Protein AF-A0A7V0YU39-F1 (afdb_monomer)

Mean predicted aligned error: 3.45 Å

Radius of gyration: 19.75 Å; Cα contacts (8 Å, |Δi|>4): 596; chains: 1; bounding box: 56×43×59 Å

Secondary structure (DSSP, 8-state):
-HHHHHHHHHHHHHTTT-HHHHHHHHHHHHHHHHHHHHH----SHHHHHHHHHHHHHHHHHH--HHHHHHHHHHHHHHHHHB--S-SSSS------BBS-SS--SBP--TTTTTHHHHHHHHHHHH-TT-TTHHHHHHHHHHHIIIIIIHHHTTSTT-PPPSEEESSS--SSS-EETTEEEESS--TTSSS----HHHHHHHHHHHHHHHHHHT-HHHHHHHHHHHHHHTT-STT----BTTSSS-PPPPP--TTT-SSPPPP-TT-BB---EE-TTS-EE--TT-HHHHSB-HHHHHHHHHHHHHHHTT-

Solvent-accessible surface area (backbone atoms only — not comparable to full-atom values): 15717 Å² total; per-residue (Å²): 81,66,66,28,25,53,24,23,47,48,15,61,75,26,44,86,85,36,50,72,58,12,52,52,27,38,50,51,18,53,53,50,47,58,50,52,70,74,65,72,77,74,60,34,48,43,54,34,15,36,45,30,42,20,25,51,35,44,22,76,73,64,73,43,63,70,29,52,55,48,31,55,56,38,52,56,52,48,58,70,27,37,37,83,59,52,68,31,94,94,39,74,43,24,24,51,43,24,35,27,89,93,42,79,40,49,54,72,50,64,73,58,29,35,34,38,57,37,27,53,42,54,47,41,74,72,43,72,85,46,93,56,44,67,59,51,50,50,54,45,43,29,29,46,52,36,29,43,51,56,50,9,72,76,48,97,58,32,44,57,53,58,41,55,34,70,88,59,85,74,52,32,90,38,71,57,75,85,30,29,39,32,57,32,46,48,66,85,46,100,72,55,43,18,42,36,19,36,36,16,25,40,17,40,24,24,39,47,44,14,65,78,69,69,34,67,67,36,39,55,40,18,49,25,25,52,39,35,45,52,18,57,46,100,77,47,30,6,37,32,37,90,46,77,47,65,59,63,44,66,32,69,52,79,85,84,39,86,76,50,74,73,92,52,79,66,40,18,19,23,18,58,21,22,41,70,65,51,40,88,38,78,46,67,42,29,61,41,20,24,22,73,39,68,47,23,33,53,25,42,54,48,27,52,53,59,53,61,74,75,104

pLDDT: mean 95.77, std 4.63, range [55.84, 98.81]

Nearest PDB structures (foldseek):
  1ia6-assembly1_A  TM=7.260E-01  e=4.572E-09  Ruminiclostridium cellulolyticum
  1ia7-assembly1_A  TM=6.805E-01  e=5.096E-09  Ruminiclostridium cellulolyticum
  5noa-assembly1_A  TM=6.207E-01  e=2.766E-06  Bacteroides thetaiotaomicron
  4q88-assembly2_B  TM=6.191E-01  e=3.831E-06  Phocaeicola vulgatus ATCC 8482
  6shm-assembly1_A  TM=5.255E-01  e=4.802E-04  Salegentibacter sp. Hel_I_6

Structure (mmCIF, N/CA/C/O backbone):
data_AF-A0A7V0YU39-F1
#
_entry.id   AF-A0A7V0YU39-F1
#
loop_
_atom_site.group_PDB
_atom_site.id
_atom_site.type_symbol
_atom_site.label_atom_id
_atom_site.label_alt_id
_atom_site.label_comp_id
_atom_site.label_asym_id
_atom_site.label_entity_id
_atom_site.label_seq_id
_atom_site.pdbx_PDB_ins_code
_atom_site.Cartn_x
_atom_site.Cartn_y
_atom_site.Cartn_z
_atom_site.occupancy
_atom_site.B_iso_or_equiv
_atom_site.auth_seq_id
_atom_site.auth_comp_id
_atom_site.auth_asym_id
_atom_site.auth_atom_id
_atom_site.pdbx_PDB_model_num
ATOM 1 N N . TYR A 1 1 ? 0.554 9.020 12.749 1.00 93.38 1 TYR A N 1
ATOM 2 C CA . TYR A 1 1 ? -0.498 8.139 13.295 1.00 93.38 1 TYR A CA 1
ATOM 3 C C . TYR A 1 1 ? -0.056 6.718 13.629 1.00 93.38 1 TYR A C 1
ATOM 5 O O . TYR A 1 1 ? -0.589 6.164 14.580 1.00 93.38 1 TYR A O 1
ATOM 13 N N . ASN A 1 2 ? 0.940 6.133 12.953 1.00 92.88 2 ASN A N 1
ATOM 14 C CA . ASN A 1 2 ? 1.358 4.740 13.207 1.00 92.88 2 ASN A CA 1
ATOM 15 C C . ASN A 1 2 ? 1.742 4.438 14.669 1.00 92.88 2 ASN A C 1
ATOM 17 O O . ASN A 1 2 ? 1.421 3.368 15.173 1.00 92.88 2 ASN A O 1
ATOM 21 N N . PHE A 1 3 ? 2.352 5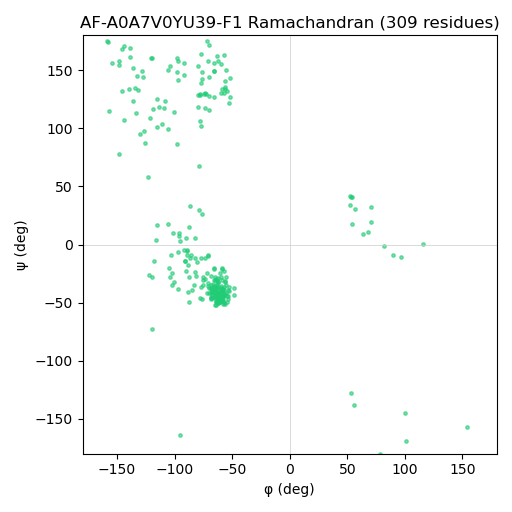.393 15.381 1.00 96.81 3 PHE A N 1
ATOM 22 C CA . PHE A 1 3 ? 2.619 5.261 16.820 1.00 96.81 3 PHE A CA 1
ATOM 23 C C . PHE A 1 3 ? 1.334 5.082 17.648 1.00 96.81 3 PHE A C 1
ATOM 25 O O . PHE A 1 3 ? 1.267 4.197 18.491 1.00 96.81 3 PHE A O 1
ATOM 32 N N . ILE A 1 4 ? 0.293 5.877 17.370 1.00 97.94 4 ILE A N 1
ATOM 33 C CA . ILE A 1 4 ? -1.009 5.790 18.053 1.00 97.94 4 ILE A CA 1
ATOM 34 C C . ILE A 1 4 ? -1.611 4.397 17.858 1.00 97.94 4 ILE A C 1
ATOM 36 O O . ILE A 1 4 ? -2.061 3.783 18.821 1.00 97.94 4 ILE A O 1
ATOM 40 N N . MET A 1 5 ? -1.573 3.891 16.622 1.00 96.81 5 MET A N 1
ATOM 41 C CA . MET A 1 5 ? -2.061 2.558 16.270 1.00 96.81 5 MET A CA 1
ATOM 42 C C . MET A 1 5 ? -1.308 1.461 17.034 1.00 96.81 5 MET A C 1
ATOM 44 O O . MET A 1 5 ? -1.932 0.625 17.682 1.00 96.81 5 MET A O 1
ATOM 48 N N . ALA A 1 6 ? 0.030 1.503 17.026 1.00 97.56 6 ALA A N 1
ATOM 49 C CA . ALA A 1 6 ? 0.864 0.528 17.726 1.00 97.56 6 ALA A CA 1
ATOM 50 C C . ALA A 1 6 ? 0.582 0.508 19.237 1.00 97.56 6 ALA A C 1
ATOM 52 O O . ALA A 1 6 ? 0.373 -0.558 19.816 1.00 97.56 6 ALA A O 1
ATOM 53 N N . GLU A 1 7 ? 0.508 1.678 19.874 1.00 98.62 7 GLU A N 1
ATOM 54 C CA . GLU A 1 7 ? 0.211 1.790 21.303 1.00 98.62 7 GLU A CA 1
ATOM 55 C C . GLU A 1 7 ? -1.222 1.337 21.639 1.00 98.62 7 GLU A C 1
ATOM 57 O O . GLU A 1 7 ? -1.430 0.646 22.637 1.00 98.62 7 GLU A O 1
ATOM 62 N N . ALA A 1 8 ? -2.216 1.642 20.798 1.00 98.50 8 ALA A N 1
ATOM 63 C CA . ALA A 1 8 ? -3.591 1.172 20.988 1.00 98.50 8 ALA A CA 1
ATOM 64 C C . ALA A 1 8 ? -3.703 -0.362 20.872 1.00 98.50 8 ALA A C 1
ATOM 66 O O . ALA A 1 8 ? -4.342 -1.006 21.713 1.00 98.50 8 ALA A O 1
ATOM 67 N N . ILE A 1 9 ? -3.014 -0.970 19.898 1.00 98.00 9 ILE A N 1
ATOM 68 C CA . ILE A 1 9 ? -2.919 -2.431 19.756 1.00 98.00 9 ILE A CA 1
ATOM 69 C C . ILE A 1 9 ? -2.231 -3.044 20.983 1.00 98.00 9 ILE A C 1
ATOM 71 O O . ILE A 1 9 ? -2.749 -3.995 21.577 1.00 98.00 9 ILE A O 1
ATOM 75 N N . MET A 1 10 ? -1.097 -2.485 21.417 1.00 98.31 10 MET A N 1
ATOM 76 C CA . MET A 1 10 ? -0.374 -2.967 22.599 1.00 98.31 10 MET A CA 1
ATOM 77 C C . MET A 1 10 ? -1.220 -2.870 23.864 1.00 98.31 10 MET A C 1
ATOM 79 O O . MET A 1 10 ? -1.229 -3.802 24.677 1.00 98.31 10 MET A O 1
ATOM 83 N N . ALA A 1 11 ? -1.989 -1.792 24.012 1.00 98.56 11 ALA A N 1
ATOM 84 C CA . ALA A 1 11 ? -2.926 -1.643 25.109 1.00 98.56 11 ALA A CA 1
ATOM 85 C C . ALA A 1 11 ? -3.973 -2.769 25.113 1.00 98.56 11 ALA A C 1
ATOM 87 O O . ALA A 1 11 ? -4.215 -3.364 26.166 1.00 98.56 11 ALA A O 1
ATOM 88 N N . ARG A 1 12 ? -4.537 -3.140 23.953 1.00 97.75 12 ARG A N 1
ATOM 89 C CA . ARG A 1 12 ? -5.487 -4.265 23.836 1.00 97.75 12 ARG A CA 1
ATOM 90 C C . ARG A 1 12 ? -4.846 -5.604 24.196 1.00 97.75 12 ARG A C 1
ATOM 92 O O . ARG A 1 12 ? -5.399 -6.340 25.013 1.00 97.75 12 ARG A O 1
ATOM 99 N N . LEU A 1 13 ? -3.678 -5.907 23.627 1.00 97.88 13 LEU A N 1
ATOM 100 C CA . LEU A 1 13 ? -2.977 -7.184 23.825 1.00 97.88 13 LEU A CA 1
ATOM 101 C C . LEU A 1 13 ? -2.547 -7.409 25.280 1.00 97.88 13 LEU A C 1
ATOM 103 O O . LEU A 1 13 ? -2.531 -8.541 25.767 1.00 97.88 13 LEU A O 1
ATOM 107 N N . THR A 1 14 ? -2.198 -6.337 25.990 1.00 97.94 14 THR A N 1
ATOM 108 C CA . THR A 1 14 ? -1.650 -6.420 27.351 1.00 97.94 14 THR A CA 1
ATOM 109 C C . THR A 1 14 ? -2.691 -6.206 28.448 1.00 97.94 14 THR A C 1
ATOM 111 O O . THR A 1 14 ? -2.384 -6.455 29.612 1.00 97.94 14 THR A O 1
ATOM 114 N N . LYS A 1 15 ? -3.936 -5.844 28.098 1.00 97.00 15 LYS A N 1
ATOM 115 C CA . LYS A 1 15 ? -5.016 -5.476 29.036 1.00 97.00 15 LYS A CA 1
ATOM 116 C C . LYS A 1 15 ? -5.210 -6.465 30.187 1.00 97.00 15 LYS A C 1
ATOM 118 O O . LYS A 1 15 ? -5.364 -6.048 31.328 1.00 97.00 15 LYS A O 1
ATOM 123 N N . GLN A 1 16 ? -5.181 -7.769 29.902 1.00 96.81 16 GLN A N 1
ATOM 124 C CA . GLN A 1 16 ? -5.387 -8.812 30.916 1.00 96.81 16 GLN A CA 1
ATOM 125 C C . GLN A 1 16 ? -4.104 -9.185 31.673 1.00 96.81 16 GLN A C 1
ATOM 127 O O . GLN A 1 16 ? -4.146 -9.430 32.874 1.00 96.81 16 GLN A O 1
ATOM 132 N N . LYS A 1 17 ? -2.962 -9.253 30.975 1.00 97.69 17 LYS A N 1
ATOM 133 C CA . LYS A 1 17 ? -1.701 -9.777 31.534 1.00 97.69 17 LYS A CA 1
ATOM 134 C C . LYS A 1 17 ? -0.862 -8.715 32.246 1.00 97.69 17 LYS A C 1
ATOM 136 O O . LYS A 1 17 ? -0.094 -9.050 33.139 1.00 97.69 17 LYS A O 1
ATOM 141 N N . ASN A 1 18 ? -0.975 -7.452 31.840 1.00 98.12 18 ASN A N 1
ATOM 142 C CA . ASN A 1 18 ? -0.256 -6.330 32.434 1.00 98.12 18 ASN A CA 1
ATOM 143 C C . ASN A 1 18 ? -1.094 -5.038 32.345 1.00 98.12 18 ASN A C 1
ATOM 145 O O . ASN A 1 18 ? -0.827 -4.186 31.492 1.00 98.12 18 ASN A O 1
ATOM 149 N N . PRO A 1 19 ? -2.100 -4.873 33.226 1.00 98.12 19 PRO A N 1
ATOM 150 C CA . PRO A 1 19 ? -3.017 -3.732 33.179 1.00 98.12 19 PRO A CA 1
ATOM 151 C C . PRO A 1 19 ? -2.314 -2.372 33.283 1.00 98.12 19 PRO A C 1
ATOM 153 O O . PRO A 1 19 ? -2.667 -1.441 32.570 1.00 98.12 19 PRO A O 1
ATOM 156 N N . SER A 1 20 ? -1.269 -2.268 34.112 1.00 98.50 20 SER A N 1
ATOM 157 C CA . SER A 1 20 ? -0.507 -1.021 34.265 1.00 98.50 20 SER A CA 1
ATOM 158 C C . SER A 1 20 ? 0.220 -0.621 32.979 1.00 98.50 20 SER A C 1
ATOM 160 O O . SER A 1 20 ? 0.280 0.559 32.641 1.00 98.50 20 SER A O 1
ATOM 162 N N . TYR A 1 21 ? 0.787 -1.584 32.247 1.00 98.44 21 TYR A N 1
ATOM 163 C CA . TYR A 1 21 ? 1.412 -1.287 30.960 1.00 98.44 21 TYR A CA 1
ATOM 164 C C . TYR A 1 21 ? 0.368 -0.957 29.890 1.00 98.44 21 TYR A C 1
ATOM 166 O O . TYR A 1 21 ? 0.544 0.021 29.171 1.00 98.44 21 TYR A O 1
ATOM 174 N N . SER A 1 22 ? -0.741 -1.701 29.861 1.00 98.62 22 SER A N 1
ATOM 175 C CA . SER A 1 22 ? -1.880 -1.435 28.976 1.00 98.62 22 SER A CA 1
ATOM 176 C C . SER A 1 22 ? -2.389 0.004 29.107 1.00 98.62 22 SER A C 1
ATOM 178 O O . SER A 1 22 ? -2.548 0.699 28.105 1.00 98.62 22 SER A O 1
ATOM 180 N N . GLU A 1 23 ? -2.559 0.485 30.340 1.00 98.62 23 GLU A N 1
ATOM 181 C CA . GLU A 1 23 ? -2.985 1.857 30.621 1.00 98.62 23 GLU A CA 1
ATOM 182 C C . GLU A 1 23 ? -1.959 2.897 30.145 1.00 98.62 23 GLU A C 1
ATOM 184 O O . GLU A 1 23 ? -2.334 3.907 29.550 1.00 98.62 23 GLU A O 1
ATOM 189 N N . ARG A 1 24 ? -0.654 2.647 30.340 1.00 98.69 24 ARG A N 1
ATOM 190 C CA . ARG A 1 24 ? 0.399 3.542 29.825 1.00 98.69 24 ARG A CA 1
ATOM 191 C C . ARG A 1 24 ? 0.367 3.641 28.303 1.00 98.69 24 ARG A C 1
ATOM 193 O O . ARG A 1 24 ? 0.454 4.750 27.785 1.00 98.69 24 ARG A O 1
ATOM 200 N N . CYS A 1 25 ? 0.223 2.515 27.608 1.00 98.75 25 CYS A N 1
ATOM 201 C CA . CYS A 1 25 ? 0.116 2.495 26.152 1.00 98.75 25 CYS A CA 1
ATOM 202 C C . CYS A 1 25 ? -1.115 3.274 25.675 1.00 98.75 25 CYS A C 1
ATOM 204 O O . CYS A 1 25 ? -1.003 4.163 24.832 1.00 98.75 25 CYS A O 1
ATOM 206 N N . LEU A 1 26 ? -2.282 3.031 26.282 1.00 98.75 26 LEU A N 1
ATOM 207 C CA . LEU A 1 26 ? -3.504 3.753 25.931 1.00 98.75 26 LEU A CA 1
ATOM 208 C C . LEU A 1 26 ? -3.358 5.268 26.143 1.00 98.75 26 LEU A C 1
ATOM 210 O O . LEU A 1 26 ? -3.714 6.050 25.263 1.00 98.75 26 LEU A O 1
ATOM 214 N N . ASN A 1 27 ? -2.784 5.692 27.271 1.00 98.75 27 ASN A N 1
ATOM 215 C CA . ASN A 1 27 ? -2.547 7.108 27.550 1.00 98.75 27 ASN A CA 1
ATOM 216 C C . ASN A 1 27 ? -1.579 7.740 26.537 1.00 98.75 27 ASN A C 1
ATOM 218 O O . ASN A 1 27 ? -1.833 8.846 26.060 1.00 98.75 27 ASN A O 1
ATOM 222 N N . SER A 1 28 ? -0.508 7.038 26.156 1.00 98.69 28 SER A N 1
ATOM 223 C CA . SER A 1 28 ? 0.415 7.486 25.104 1.00 98.69 28 SER A CA 1
ATOM 224 C C . SER A 1 28 ? -0.287 7.652 23.755 1.00 98.69 28 SER A C 1
ATOM 226 O O . SER A 1 28 ? -0.115 8.683 23.100 1.00 98.69 28 SER A O 1
ATOM 228 N N . ALA A 1 29 ? -1.123 6.683 23.367 1.00 98.62 29 ALA A N 1
ATOM 229 C CA . ALA A 1 29 ? -1.902 6.733 22.133 1.00 98.62 29 ALA A CA 1
ATOM 230 C C . ALA A 1 29 ? -2.854 7.941 22.116 1.00 98.62 29 ALA A C 1
ATOM 232 O O . ALA A 1 29 ? -2.865 8.713 21.158 1.00 98.62 29 ALA A O 1
ATOM 233 N N . ILE A 1 30 ? -3.606 8.155 23.201 1.00 98.56 30 ILE A N 1
ATOM 234 C CA . ILE A 1 30 ? -4.558 9.268 23.327 1.00 98.56 30 ILE A CA 1
ATOM 235 C C . ILE A 1 30 ? -3.840 10.623 23.309 1.00 98.56 30 ILE A C 1
ATOM 237 O O . ILE A 1 30 ? -4.281 11.542 22.618 1.00 98.56 30 ILE A O 1
ATOM 241 N N . ASN A 1 31 ? -2.727 10.757 24.033 1.00 98.19 31 ASN A N 1
ATOM 242 C CA . ASN A 1 31 ? -1.957 12.001 24.073 1.00 98.19 31 ASN A CA 1
ATOM 243 C C . ASN A 1 31 ? -1.379 12.350 22.699 1.00 98.19 31 ASN A C 1
ATOM 245 O O . ASN A 1 31 ? -1.472 13.498 22.264 1.00 98.19 31 ASN A O 1
ATOM 249 N N . CYS A 1 32 ? -0.827 11.358 21.996 1.00 97.56 32 CYS A N 1
ATOM 250 C CA . CYS A 1 32 ? -0.310 11.555 20.648 1.00 97.56 32 CYS A CA 1
ATOM 251 C C . CYS A 1 32 ? -1.436 11.896 19.659 1.00 97.56 32 CYS A C 1
ATOM 253 O O . CYS A 1 32 ? -1.274 12.824 18.871 1.00 97.56 32 CYS A O 1
ATOM 255 N N . PHE A 1 33 ? -2.601 11.242 19.752 1.00 97.06 33 PHE A N 1
ATOM 256 C CA . PHE A 1 33 ? -3.777 11.589 18.945 1.00 97.06 33 PHE A CA 1
ATOM 257 C C . PHE A 1 33 ? -4.189 13.052 19.141 1.00 97.06 33 PHE A C 1
ATOM 259 O O . PHE A 1 33 ? -4.297 13.792 18.166 1.00 97.06 33 PHE A O 1
ATOM 266 N N . ASN A 1 34 ? -4.337 13.499 20.391 1.00 96.12 34 ASN A N 1
ATOM 267 C CA . ASN A 1 34 ? -4.699 14.887 20.690 1.00 96.12 34 ASN A CA 1
ATOM 268 C C . ASN A 1 34 ? -3.668 15.886 20.133 1.00 96.12 34 ASN A C 1
ATOM 270 O O . ASN A 1 34 ? -4.036 16.968 19.679 1.00 96.12 34 ASN A O 1
ATOM 274 N N . TRP A 1 35 ? -2.380 15.537 20.149 1.00 95.12 35 TRP A N 1
ATOM 275 C CA . TRP A 1 35 ? -1.335 16.361 19.542 1.00 95.12 35 TRP A CA 1
ATOM 276 C C . TRP A 1 35 ? -1.440 16.405 18.010 1.00 95.12 35 TRP A C 1
ATOM 278 O O . TRP A 1 35 ? -1.371 17.492 17.433 1.00 95.12 35 TRP A O 1
ATOM 288 N N . CYS A 1 36 ? -1.656 15.262 17.349 1.00 93.69 36 CYS A N 1
ATOM 289 C CA . CYS A 1 36 ? -1.802 15.188 15.892 1.00 93.69 36 CYS A CA 1
ATOM 290 C C . CYS A 1 36 ? -2.984 16.028 15.392 1.00 93.69 36 CYS A C 1
ATOM 292 O O . CYS A 1 36 ? -2.800 16.849 14.495 1.00 93.69 36 CYS A O 1
ATOM 294 N N . VAL A 1 37 ? -4.156 15.906 16.030 1.00 91.25 37 VAL A N 1
ATOM 295 C CA . VAL A 1 37 ? -5.363 16.670 15.659 1.00 91.25 37 VAL A CA 1
ATOM 296 C C . VAL A 1 37 ? -5.131 18.181 15.734 1.00 91.25 37 VAL A C 1
ATOM 298 O O . VAL A 1 37 ? -5.599 18.921 14.873 1.00 91.25 37 VAL A O 1
ATOM 301 N N . ASN A 1 38 ? -4.358 18.646 16.717 1.00 89.06 38 ASN A N 1
ATOM 302 C CA . ASN A 1 38 ? -4.042 20.068 16.877 1.00 89.06 38 ASN A CA 1
ATOM 303 C C . ASN A 1 38 ? -2.917 20.565 15.952 1.00 89.06 38 ASN A C 1
ATOM 305 O O . ASN A 1 38 ? -2.745 21.773 15.807 1.00 89.06 38 ASN A O 1
ATOM 309 N N . SER A 1 39 ? -2.143 19.662 15.344 1.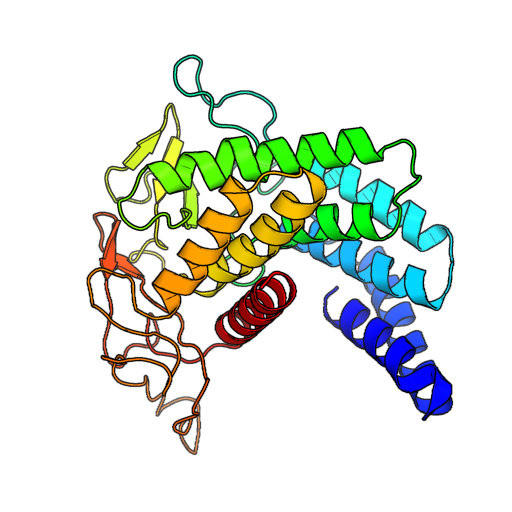00 86.38 39 SER A N 1
ATOM 310 C CA . SER A 1 39 ? -0.980 20.015 14.515 1.00 86.38 39 SER A CA 1
ATOM 311 C C . SER A 1 39 ? -1.316 20.192 13.025 1.00 86.38 39 SER A C 1
ATOM 313 O O . SER A 1 39 ? -0.512 20.769 12.301 1.00 86.38 39 SER A O 1
ATOM 315 N N . GLY A 1 40 ? -2.495 19.740 12.573 1.00 67.62 40 GLY A N 1
ATOM 316 C CA . GLY A 1 40 ? -3.135 20.192 11.326 1.00 67.62 40 GLY A CA 1
ATOM 317 C C . GLY A 1 40 ? -2.498 19.775 9.989 1.00 67.62 40 GLY A C 1
ATOM 318 O O . GLY A 1 40 ? -2.591 20.537 9.032 1.00 67.62 40 GLY A O 1
ATOM 319 N N . ASN A 1 41 ? -1.876 18.595 9.884 1.00 68.50 41 ASN A N 1
ATOM 320 C CA . ASN A 1 41 ? -1.009 18.251 8.739 1.00 68.50 41 ASN A CA 1
ATOM 321 C C . ASN A 1 41 ? -1.484 17.096 7.833 1.00 68.50 41 ASN A C 1
ATOM 323 O O . ASN A 1 41 ? -0.688 16.582 7.047 1.00 68.50 41 ASN A O 1
ATOM 327 N N . ASP A 1 42 ? -2.753 16.692 7.898 1.00 78.38 42 ASP A N 1
ATOM 328 C CA . ASP A 1 42 ? -3.214 15.460 7.238 1.00 78.38 42 ASP A CA 1
ATOM 329 C C . ASP A 1 42 ? -3.859 15.737 5.887 1.00 78.38 42 ASP A C 1
ATOM 331 O O . ASP A 1 42 ? -5.076 15.900 5.776 1.00 78.38 42 ASP A O 1
ATOM 335 N N . ASN A 1 43 ? -3.020 15.801 4.855 1.00 85.31 43 ASN A N 1
ATOM 336 C CA . ASN A 1 43 ? -3.425 16.368 3.568 1.00 85.31 43 ASN A CA 1
ATOM 337 C C . ASN A 1 43 ? -3.374 15.382 2.400 1.00 85.31 43 ASN A C 1
ATOM 339 O O . ASN A 1 43 ? -3.944 15.686 1.355 1.00 85.31 43 ASN A O 1
ATOM 343 N N . ASN A 1 44 ? -2.716 14.227 2.558 1.00 94.00 44 ASN A N 1
ATOM 344 C CA . ASN A 1 44 ? -2.577 13.233 1.492 1.00 94.00 44 ASN A CA 1
ATOM 345 C C . ASN A 1 44 ? -3.199 11.870 1.852 1.00 94.00 44 ASN A C 1
ATOM 347 O O . ASN A 1 44 ? -3.405 11.583 3.036 1.00 94.00 44 ASN A O 1
ATOM 351 N N . PRO A 1 45 ? -3.490 11.010 0.855 1.00 96.69 45 PRO A N 1
ATOM 352 C CA . PRO A 1 45 ? -4.182 9.744 1.079 1.00 96.69 45 PRO A CA 1
ATOM 353 C C . PRO A 1 45 ? -3.528 8.826 2.118 1.00 96.69 45 PRO A C 1
ATOM 355 O O . PRO A 1 45 ? -4.234 8.312 2.983 1.00 96.69 45 PRO A O 1
ATOM 358 N N . GLY A 1 46 ? -2.203 8.649 2.099 1.00 95.12 46 GLY A N 1
ATOM 359 C CA . GLY A 1 46 ? -1.518 7.775 3.059 1.00 95.12 46 GLY A CA 1
ATOM 360 C C . GLY A 1 46 ? -1.598 8.291 4.495 1.00 95.12 46 GLY A C 1
ATOM 361 O O . GLY A 1 46 ? -1.889 7.525 5.414 1.00 95.12 46 GLY A O 1
ATOM 362 N N . GLN A 1 47 ? -1.430 9.602 4.699 1.00 93.81 47 GLN A N 1
ATOM 363 C CA . GLN A 1 47 ? -1.603 10.225 6.016 1.00 93.81 47 GLN A CA 1
ATOM 364 C C . GLN A 1 47 ? -3.035 10.059 6.525 1.00 93.81 47 GLN A C 1
ATOM 366 O O . GLN A 1 47 ? -3.228 9.608 7.655 1.00 93.81 47 GLN A O 1
ATOM 371 N N . ILE A 1 48 ? -4.026 10.360 5.682 1.00 96.12 48 ILE A N 1
ATOM 372 C CA . ILE A 1 48 ? -5.445 10.234 6.025 1.00 96.12 48 ILE A CA 1
ATOM 373 C C . ILE A 1 48 ? -5.791 8.772 6.346 1.00 96.12 48 ILE A C 1
ATOM 375 O O . ILE A 1 48 ? -6.430 8.511 7.362 1.00 96.12 48 ILE A O 1
ATOM 379 N N . GLY A 1 49 ? -5.311 7.811 5.549 1.00 96.69 49 GLY A N 1
ATOM 380 C CA . GLY A 1 49 ? -5.475 6.380 5.816 1.00 96.69 49 GLY A CA 1
ATOM 381 C C . GLY A 1 49 ? -4.871 5.967 7.159 1.00 96.69 49 GLY A C 1
ATOM 382 O O . GLY A 1 49 ? -5.533 5.322 7.969 1.00 96.69 49 GLY A O 1
ATOM 383 N N . SER A 1 50 ? -3.642 6.402 7.452 1.00 95.31 50 SER A N 1
ATOM 384 C CA . SER A 1 50 ? -2.998 6.116 8.742 1.00 95.31 50 SER A CA 1
ATOM 385 C C . SER A 1 50 ? -3.754 6.727 9.932 1.00 95.31 50 SER A C 1
ATOM 387 O O . SER A 1 50 ? -3.776 6.144 11.019 1.00 95.31 50 SER A O 1
ATOM 389 N N . ALA A 1 51 ? -4.398 7.882 9.734 1.00 96.50 51 ALA A N 1
ATOM 390 C CA . ALA A 1 51 ? -5.225 8.534 10.740 1.00 96.50 51 ALA A CA 1
ATOM 391 C C . ALA A 1 51 ? -6.497 7.726 11.029 1.00 96.50 51 ALA A C 1
ATOM 393 O O . ALA A 1 51 ? -6.778 7.462 12.200 1.00 96.50 51 ALA A O 1
ATOM 394 N N . ILE A 1 52 ? -7.199 7.267 9.985 1.00 97.56 52 ILE A N 1
ATOM 395 C CA . ILE A 1 52 ? -8.380 6.392 10.092 1.00 97.56 52 ILE A CA 1
ATOM 396 C C . ILE A 1 52 ? -8.036 5.121 10.882 1.00 97.56 52 ILE A C 1
ATOM 398 O O . ILE A 1 52 ? -8.688 4.827 11.881 1.00 97.56 52 ILE A O 1
ATOM 402 N N . GLU A 1 53 ? -6.962 4.425 10.511 1.00 96.69 53 GLU A N 1
ATOM 403 C CA . GLU A 1 53 ? -6.500 3.214 11.210 1.00 96.69 53 GLU A CA 1
ATOM 404 C C . GLU A 1 53 ? -6.216 3.456 12.695 1.00 96.69 53 GLU A C 1
ATOM 406 O O . GLU A 1 53 ? -6.624 2.694 13.574 1.00 96.69 53 GLU A O 1
ATOM 411 N N . SER A 1 54 ? -5.556 4.571 13.014 1.00 97.25 54 SER A N 1
ATOM 412 C CA . SER A 1 54 ? -5.238 4.878 14.407 1.00 97.25 54 SER A CA 1
ATOM 413 C C . SER A 1 54 ? -6.479 5.080 15.278 1.00 97.25 54 SER A C 1
ATOM 415 O O . SER A 1 54 ? -6.486 4.664 16.439 1.00 97.25 54 SER A O 1
ATOM 417 N N . VAL A 1 55 ? -7.539 5.689 14.734 1.00 97.75 55 VAL A N 1
ATOM 418 C CA . VAL A 1 55 ? -8.783 5.899 15.481 1.00 97.75 55 VAL A CA 1
ATOM 419 C C . VAL A 1 55 ? -9.664 4.655 15.497 1.00 97.75 55 VAL A C 1
ATOM 421 O O . VAL A 1 55 ? -10.367 4.451 16.483 1.00 97.75 55 VAL A O 1
ATOM 424 N N . ILE A 1 56 ? -9.574 3.781 14.491 1.00 98.06 56 ILE A N 1
ATOM 425 C CA . ILE A 1 56 ? -10.168 2.438 14.533 1.00 98.06 56 ILE A CA 1
ATOM 426 C C . ILE A 1 56 ? -9.598 1.657 15.724 1.00 98.06 56 ILE A C 1
ATOM 428 O O . ILE A 1 56 ? -10.355 1.121 16.536 1.00 98.06 56 ILE A O 1
ATOM 432 N N . GLU A 1 57 ? -8.275 1.645 15.900 1.00 98.25 57 GLU A N 1
ATOM 433 C CA . GLU A 1 57 ? -7.650 0.937 17.022 1.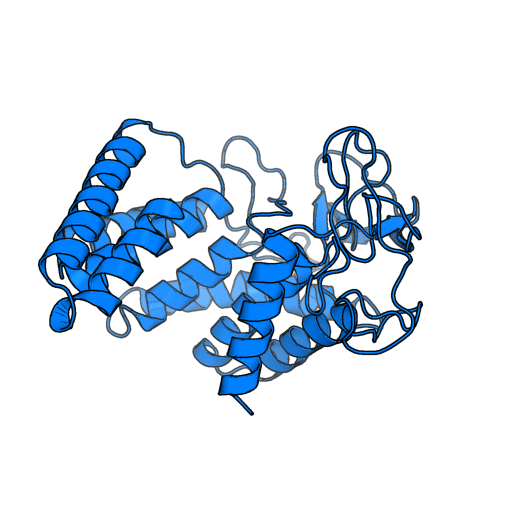00 98.25 57 GLU A CA 1
ATOM 434 C C . GLU A 1 57 ? -7.956 1.578 18.384 1.00 98.25 57 GLU A C 1
ATOM 436 O O . GLU A 1 57 ? -8.217 0.867 19.360 1.00 98.25 57 GLU A O 1
ATOM 441 N N . LEU A 1 58 ? -8.023 2.914 18.462 1.00 98.56 58 LEU A N 1
ATOM 442 C CA . LEU A 1 58 ? -8.498 3.606 19.667 1.00 98.56 58 LEU A CA 1
ATOM 443 C C . LEU A 1 58 ? -9.975 3.309 19.964 1.00 98.56 58 LEU A C 1
ATOM 445 O O . LEU A 1 58 ? -10.346 3.138 21.129 1.00 98.56 58 LEU A O 1
ATOM 449 N N . TYR A 1 59 ? -10.824 3.209 18.942 1.00 98.50 59 TYR A N 1
ATOM 450 C CA . TYR A 1 59 ? -12.222 2.825 19.102 1.00 98.50 59 TYR A CA 1
ATOM 451 C C . TYR A 1 59 ? -12.337 1.404 19.662 1.00 98.50 59 TYR A C 1
ATOM 453 O O . TYR A 1 59 ? -13.026 1.209 20.659 1.00 98.50 59 TYR A O 1
ATOM 461 N N . LYS A 1 60 ? -11.591 0.431 19.121 1.00 97.75 60 LYS A N 1
ATOM 462 C CA . LYS A 1 60 ? -11.621 -0.977 19.569 1.00 97.75 60 LYS A CA 1
ATOM 463 C C . LYS A 1 60 ? -11.288 -1.174 21.057 1.00 97.75 60 LYS A C 1
ATOM 465 O O . LYS A 1 60 ? -11.656 -2.200 21.623 1.00 97.75 60 LYS A O 1
ATOM 470 N N . ILE A 1 61 ? -10.575 -0.242 21.699 1.00 97.12 61 ILE A N 1
ATOM 471 C CA . ILE A 1 61 ? -10.254 -0.317 23.138 1.00 97.12 61 ILE A CA 1
ATOM 472 C C . ILE A 1 61 ? -11.089 0.612 24.024 1.00 97.12 61 ILE A C 1
ATOM 474 O O . ILE A 1 61 ? -11.283 0.300 25.201 1.00 97.12 61 ILE A O 1
ATOM 478 N N . THR A 1 62 ? -11.561 1.741 23.495 1.00 97.62 62 THR A N 1
ATOM 479 C CA . THR A 1 62 ? -12.291 2.753 24.280 1.00 97.62 62 THR A CA 1
ATOM 480 C C . THR A 1 62 ? -13.796 2.767 24.045 1.00 97.62 62 THR A C 1
ATOM 482 O O . THR A 1 62 ? -14.511 3.358 24.849 1.00 97.62 62 THR A O 1
ATOM 485 N N . GLU A 1 63 ? -14.261 2.209 22.924 1.00 96.69 63 GLU A N 1
ATOM 486 C CA . GLU A 1 63 ? -15.640 2.290 22.413 1.00 96.69 63 GLU A CA 1
ATOM 487 C C . GLU A 1 63 ? -16.158 3.738 22.270 1.00 96.69 63 GLU A C 1
ATOM 489 O O . GLU A 1 63 ? -17.358 4.004 22.173 1.00 96.69 63 GLU A O 1
ATOM 494 N N . SER A 1 64 ? -15.248 4.718 22.250 1.00 97.88 64 SER A N 1
ATOM 495 C CA . SER A 1 64 ? -15.606 6.132 22.248 1.00 97.88 64 SER A CA 1
ATOM 496 C C . SER A 1 64 ? -16.020 6.592 20.851 1.00 97.88 64 SER A C 1
ATOM 498 O O . SER A 1 64 ? -15.207 6.614 19.926 1.00 97.88 64 SER A O 1
ATOM 500 N N . LYS A 1 65 ? -17.275 7.041 20.713 1.00 96.81 65 LYS A N 1
ATOM 501 C CA . LYS A 1 65 ? -17.854 7.503 19.436 1.00 96.81 65 LYS A CA 1
ATOM 502 C C . LYS A 1 65 ? -17.059 8.611 18.744 1.00 96.81 65 LYS A C 1
ATOM 504 O O . LYS A 1 65 ? -17.044 8.641 17.522 1.00 96.81 65 LYS A O 1
ATOM 509 N N . LYS A 1 66 ? -16.323 9.441 19.492 1.00 97.62 66 LYS A N 1
ATOM 510 C CA . LYS A 1 66 ? -15.467 10.497 18.920 1.00 97.62 66 LYS A CA 1
ATOM 511 C C . LYS A 1 66 ? -14.441 9.958 17.912 1.00 97.62 66 LYS A C 1
ATOM 513 O O . LYS A 1 66 ? -14.069 10.655 16.978 1.00 97.62 66 LYS A O 1
ATOM 518 N N . TYR A 1 67 ? -13.967 8.724 18.108 1.00 98.00 67 TYR A N 1
ATOM 519 C CA . TYR A 1 67 ? -12.999 8.094 17.210 1.00 98.00 67 TYR A CA 1
ATOM 520 C C . TYR A 1 67 ? -13.658 7.596 15.923 1.00 98.00 67 TYR A C 1
ATOM 522 O O . TYR A 1 67 ? -13.080 7.748 14.851 1.00 98.00 67 TYR A O 1
ATOM 530 N N . LEU A 1 68 ? -14.890 7.087 16.016 1.00 97.06 68 LEU A N 1
ATOM 531 C CA . LEU A 1 68 ? -15.708 6.789 14.841 1.00 97.06 68 LEU A CA 1
ATOM 532 C C . LEU A 1 68 ? -16.028 8.077 14.068 1.00 97.06 68 LEU A C 1
ATOM 534 O O . LEU A 1 68 ? -15.779 8.140 12.874 1.00 97.06 68 LEU A O 1
ATOM 538 N N . GLU A 1 69 ? -16.505 9.126 14.739 1.00 97.62 69 GLU A N 1
ATOM 539 C CA . GLU A 1 69 ? -16.811 10.421 14.109 1.00 97.62 69 GLU A CA 1
ATOM 540 C C . GLU A 1 69 ? -15.597 10.995 13.361 1.00 97.62 69 GLU A C 1
ATOM 542 O O . GLU A 1 69 ? -15.723 11.452 12.225 1.00 97.62 69 GLU A O 1
ATOM 547 N N . PHE A 1 70 ? -14.403 10.886 13.951 1.00 97.31 70 PHE A N 1
ATOM 548 C CA . PHE A 1 70 ? -13.154 11.270 13.297 1.00 97.31 70 PHE A CA 1
ATOM 549 C C . PHE A 1 70 ? -12.847 10.411 12.060 1.00 97.31 70 PHE A C 1
ATOM 551 O O . PHE A 1 70 ? -12.505 10.952 11.008 1.00 97.31 70 PHE A O 1
ATOM 558 N N . ALA A 1 71 ? -12.993 9.083 12.147 1.00 97.56 71 ALA A N 1
ATOM 559 C CA . ALA A 1 71 ? -12.814 8.197 10.994 1.00 97.56 71 ALA A CA 1
ATOM 560 C C . ALA A 1 71 ? -13.773 8.551 9.848 1.00 97.56 71 ALA A C 1
ATOM 562 O O . ALA A 1 71 ? -13.349 8.608 8.694 1.00 97.56 71 ALA A O 1
ATOM 563 N N . LEU A 1 72 ? -15.038 8.850 10.161 1.00 97.81 72 LEU A N 1
ATOM 564 C CA . LEU A 1 72 ? -16.045 9.261 9.180 1.00 97.81 72 LEU A CA 1
ATOM 565 C C . LEU A 1 72 ? -15.695 10.603 8.520 1.00 97.81 72 LEU A C 1
ATOM 567 O O . LEU A 1 72 ? -15.877 10.779 7.314 1.00 97.81 72 LEU A O 1
ATOM 571 N N . GLU A 1 73 ? -15.153 11.563 9.268 1.00 96.81 73 GLU A N 1
ATOM 572 C CA . GLU A 1 73 ? -14.652 12.807 8.678 1.00 96.81 73 GLU A CA 1
ATOM 573 C C . GLU A 1 73 ? -13.489 12.530 7.708 1.00 96.81 73 GLU A C 1
ATOM 575 O O . GLU A 1 73 ? -13.447 13.068 6.598 1.00 96.81 73 GLU A O 1
ATOM 580 N N . TYR A 1 74 ? -12.552 11.668 8.102 1.00 97.12 74 TYR A N 1
ATOM 581 C CA . TYR A 1 74 ? -11.339 11.401 7.332 1.00 97.12 74 TYR A CA 1
ATOM 582 C C . TYR A 1 74 ? -11.592 10.526 6.102 1.00 97.12 74 TYR A C 1
ATOM 584 O O . TYR A 1 74 ? -11.012 10.789 5.047 1.00 97.12 74 TYR A O 1
ATOM 592 N N . VAL A 1 75 ? -12.514 9.562 6.160 1.00 97.62 75 VAL A N 1
ATOM 593 C CA . VAL A 1 75 ? -12.904 8.794 4.967 1.00 97.62 75 VAL A CA 1
ATOM 594 C C . VAL A 1 75 ? -13.561 9.706 3.922 1.00 97.62 75 VAL A C 1
ATOM 596 O O . VAL A 1 75 ? -13.258 9.620 2.733 1.00 97.62 75 VAL A O 1
ATOM 599 N N . ASN A 1 76 ? -14.346 10.695 4.363 1.00 96.94 76 ASN A N 1
ATOM 600 C CA . ASN A 1 76 ? -14.896 11.718 3.476 1.00 96.94 76 ASN A CA 1
ATOM 601 C C . ASN A 1 76 ? -13.811 12.611 2.850 1.00 96.94 76 ASN A C 1
ATOM 603 O O . ASN A 1 76 ? -13.978 13.071 1.718 1.00 96.94 76 ASN A O 1
ATOM 607 N N . LYS A 1 77 ? -12.686 12.850 3.540 1.00 96.44 77 LYS A N 1
ATOM 608 C CA . LYS A 1 77 ? -11.516 13.511 2.935 1.00 96.44 77 LYS A CA 1
ATOM 609 C C . LYS A 1 77 ? -10.900 12.637 1.841 1.00 96.44 77 LYS A C 1
ATOM 611 O O . LYS A 1 77 ? -10.672 13.154 0.752 1.00 96.44 77 LYS A O 1
ATOM 616 N N . LEU A 1 78 ? -10.723 11.329 2.067 1.00 96.75 78 LEU A N 1
ATOM 617 C CA . LEU A 1 78 ? -10.249 10.404 1.021 1.00 96.75 78 LEU A CA 1
ATOM 618 C C . LEU A 1 78 ? -11.150 10.428 -0.215 1.00 96.75 78 LEU A C 1
ATOM 620 O O . LEU A 1 78 ? -10.648 10.502 -1.333 1.00 96.75 78 LEU A O 1
ATOM 624 N N . PHE A 1 79 ? -12.473 10.431 -0.038 1.00 97.31 79 PHE A N 1
ATOM 625 C CA . PHE A 1 79 ? -13.414 10.446 -1.164 1.00 97.31 79 PHE A CA 1
ATOM 626 C C . PHE A 1 79 ? -13.314 11.696 -2.034 1.00 97.31 79 PHE A C 1
ATOM 628 O O . PHE A 1 79 ? -13.593 11.616 -3.229 1.00 97.31 79 PHE A O 1
ATOM 635 N N . LYS A 1 80 ? -12.902 12.835 -1.466 1.00 96.88 80 LYS A N 1
ATOM 636 C CA . LYS A 1 80 ? -12.637 14.063 -2.233 1.00 96.88 80 LYS A CA 1
ATOM 637 C C . LYS A 1 80 ? -11.362 13.971 -3.069 1.00 96.88 80 LYS A C 1
ATOM 639 O O . LYS A 1 80 ? -11.244 14.687 -4.056 1.00 96.88 80 LYS A O 1
ATOM 644 N N . LEU A 1 81 ? -10.421 13.116 -2.671 1.00 97.75 81 LEU A N 1
ATOM 645 C CA . LEU A 1 81 ? -9.160 12.892 -3.380 1.00 97.75 81 LEU A CA 1
ATOM 646 C C . LEU A 1 81 ? -9.255 11.762 -4.412 1.00 97.75 81 LEU A C 1
ATOM 648 O O . LEU A 1 81 ? -8.363 11.634 -5.247 1.00 97.75 81 LEU A O 1
ATOM 652 N N . GLN A 1 82 ? -10.302 10.936 -4.360 1.00 98.12 82 GLN A N 1
ATOM 653 C CA . GLN A 1 82 ? -10.478 9.811 -5.271 1.00 98.12 82 GLN A CA 1
ATOM 654 C C . GLN A 1 82 ? -11.018 10.266 -6.632 1.00 98.12 82 GLN A C 1
ATOM 656 O O . GLN A 1 82 ? -12.054 10.927 -6.723 1.00 98.12 82 GLN A O 1
ATOM 661 N N . VAL A 1 83 ? -10.355 9.856 -7.710 1.00 97.44 83 VAL A N 1
ATOM 662 C CA . VAL A 1 83 ? -10.795 10.134 -9.080 1.00 97.44 83 VAL A CA 1
ATOM 663 C C . VAL A 1 83 ? -11.936 9.186 -9.450 1.00 97.44 83 VAL A C 1
ATOM 665 O O . VAL A 1 83 ? -11.714 8.002 -9.669 1.00 97.44 83 VAL A O 1
ATOM 668 N N . LYS A 1 84 ? -13.172 9.689 -9.513 1.00 96.25 84 LYS A N 1
ATOM 669 C CA . LYS A 1 84 ? -14.373 8.864 -9.773 1.00 96.25 84 LYS A CA 1
ATOM 670 C C . LYS A 1 84 ? -14.728 8.723 -11.252 1.00 96.25 84 LYS A C 1
ATOM 672 O O . LYS A 1 84 ? -15.372 7.749 -11.637 1.00 96.25 84 LYS A O 1
ATOM 677 N N . GLU A 1 85 ? -14.275 9.665 -12.070 1.00 94.44 85 GLU A N 1
ATOM 678 C CA . GLU A 1 85 ? -14.503 9.651 -13.512 1.00 94.44 85 GLU A CA 1
ATOM 679 C C . GLU A 1 85 ? -13.359 8.943 -14.249 1.00 94.44 85 GLU A C 1
ATOM 681 O O . GLU A 1 85 ? -12.203 9.052 -13.827 1.00 94.44 85 GLU A O 1
ATOM 686 N N . PRO A 1 86 ? -13.647 8.236 -15.356 1.00 93.56 86 PRO A N 1
ATOM 687 C CA . PRO A 1 86 ? -12.620 7.715 -16.251 1.00 93.56 86 PRO A CA 1
ATOM 688 C C . PRO A 1 86 ? -11.624 8.787 -16.698 1.00 93.56 86 PRO A C 1
ATOM 690 O O . PRO A 1 86 ? -11.993 9.929 -16.977 1.00 93.56 86 PRO A O 1
ATOM 693 N N . ILE A 1 87 ? -10.351 8.408 -16.823 1.00 90.31 87 ILE A N 1
ATOM 694 C CA . ILE A 1 87 ? -9.309 9.311 -17.337 1.00 90.31 87 ILE A CA 1
ATOM 695 C C . ILE A 1 87 ? -9.529 9.711 -18.800 1.00 90.31 87 ILE A C 1
ATOM 697 O O . ILE A 1 87 ? -9.072 10.786 -19.198 1.00 90.31 87 ILE A O 1
ATOM 701 N N . ASP A 1 88 ? -10.194 8.847 -19.571 1.00 85.94 88 ASP A N 1
ATOM 702 C CA . ASP A 1 88 ? -10.599 9.045 -20.960 1.00 85.94 88 ASP A CA 1
ATOM 703 C C . ASP A 1 88 ? -11.828 8.167 -21.273 1.00 85.94 88 ASP A C 1
ATOM 705 O O . ASP A 1 88 ? -12.051 7.138 -20.637 1.00 85.94 88 ASP A O 1
ATOM 709 N N . SER A 1 89 ? -12.603 8.559 -22.280 1.00 81.06 89 SER A N 1
ATOM 710 C CA . SER A 1 89 ? -13.726 7.806 -22.844 1.00 81.06 89 SER A CA 1
ATOM 711 C C . SER A 1 89 ? -13.335 6.413 -23.352 1.00 81.06 89 SER A C 1
ATOM 713 O O . SER A 1 89 ? -14.066 5.453 -23.113 1.00 81.06 89 SER A O 1
ATOM 715 N N . ASP A 1 90 ? -12.159 6.285 -23.972 1.00 82.06 90 ASP A N 1
ATOM 716 C CA . ASP A 1 90 ? -11.657 5.014 -24.512 1.00 82.06 90 ASP A CA 1
ATOM 717 C C . ASP A 1 90 ? -10.892 4.179 -23.470 1.00 82.06 90 ASP A C 1
ATOM 719 O O . ASP A 1 90 ? -10.579 3.007 -23.699 1.00 82.06 90 ASP A O 1
ATOM 723 N N . VAL A 1 91 ? -10.563 4.770 -22.315 1.00 83.50 91 VAL A N 1
ATOM 724 C CA . VAL A 1 91 ? -9.757 4.129 -21.273 1.00 83.50 91 VAL A CA 1
ATOM 725 C C . VAL A 1 91 ? -10.446 4.266 -19.914 1.00 83.50 91 VAL A C 1
ATOM 727 O O . VAL A 1 91 ? -10.222 5.253 -19.209 1.00 83.50 91 VAL A O 1
ATOM 730 N N . PRO A 1 92 ? -11.230 3.255 -19.488 1.00 87.06 92 PRO A N 1
ATOM 731 C CA . PRO A 1 92 ? -12.100 3.341 -18.314 1.00 87.06 92 PRO A CA 1
ATOM 732 C C . PRO A 1 92 ? -11.352 3.232 -16.972 1.00 87.06 92 PRO A C 1
ATOM 734 O O . PRO A 1 92 ? -11.933 2.810 -15.974 1.00 87.06 92 PRO A O 1
ATOM 737 N N . ILE A 1 93 ? -10.068 3.598 -16.927 1.00 92.69 93 ILE A N 1
ATOM 738 C CA . ILE A 1 93 ? -9.295 3.610 -15.685 1.00 92.69 93 ILE A CA 1
ATOM 739 C C . ILE A 1 93 ? -9.738 4.790 -14.830 1.00 92.69 93 ILE A C 1
ATOM 741 O O . ILE A 1 93 ? -9.783 5.930 -15.295 1.00 92.69 93 ILE A O 1
ATOM 745 N N . LYS A 1 94 ? -10.030 4.501 -13.566 1.00 95.88 94 LYS A N 1
ATOM 746 C CA . LYS A 1 94 ? -10.450 5.455 -12.538 1.00 95.88 94 LYS A CA 1
ATOM 747 C C . LYS A 1 94 ? -10.163 4.878 -11.159 1.00 95.88 94 LYS A C 1
ATOM 749 O O . LYS A 1 94 ? -9.761 3.731 -11.037 1.00 95.88 94 LYS A O 1
ATOM 754 N N . GLY A 1 95 ? -10.386 5.673 -10.126 1.00 97.25 95 GLY A N 1
ATOM 755 C CA . GLY A 1 95 ? -10.376 5.240 -8.735 1.00 97.25 95 GLY A CA 1
ATOM 756 C C . GLY A 1 95 ? -9.067 5.462 -7.994 1.00 97.25 95 GLY A C 1
ATOM 757 O O . GLY A 1 95 ? -9.080 5.350 -6.772 1.00 97.25 95 GLY A O 1
ATOM 758 N N . PHE A 1 96 ? -7.977 5.820 -8.686 1.00 97.62 96 PHE A N 1
ATOM 759 C CA . PHE A 1 96 ? -6.734 6.286 -8.059 1.00 97.62 96 PHE A CA 1
ATOM 760 C C . PHE A 1 96 ? -6.951 7.602 -7.294 1.00 97.62 96 PHE A C 1
ATOM 762 O O . PHE A 1 96 ? -7.946 8.301 -7.495 1.00 97.62 96 PHE A O 1
ATOM 769 N N . TYR A 1 97 ? -6.018 7.932 -6.403 1.00 98.00 97 TYR A N 1
ATOM 770 C CA . TYR A 1 97 ? -6.110 9.113 -5.546 1.00 98.00 97 TYR A CA 1
ATOM 771 C C . TYR A 1 97 ? -5.162 10.212 -6.011 1.00 98.00 97 TYR A C 1
ATOM 773 O O . TYR A 1 97 ? -4.100 9.929 -6.560 1.00 98.00 97 TYR A O 1
ATOM 781 N N . LEU A 1 98 ? -5.547 11.459 -5.764 1.00 97.62 98 LEU A N 1
ATOM 782 C CA . LEU A 1 98 ? -4.718 12.646 -5.945 1.00 97.62 98 LEU A CA 1
ATOM 783 C C . LEU A 1 98 ? -3.980 12.988 -4.645 1.00 97.62 98 LEU A C 1
ATOM 785 O O . LEU A 1 98 ? -4.436 12.629 -3.559 1.00 97.62 98 LEU A O 1
ATOM 789 N N . ILE A 1 99 ? -2.858 13.705 -4.746 1.00 96.31 99 ILE A N 1
ATOM 790 C CA . ILE A 1 99 ? -2.080 14.153 -3.581 1.00 96.31 99 ILE A CA 1
ATOM 791 C C . ILE A 1 99 ? -2.931 15.046 -2.677 1.00 96.31 99 ILE A C 1
ATOM 793 O O . ILE A 1 99 ? -2.952 14.836 -1.468 1.00 96.31 99 ILE A O 1
ATOM 797 N N . SER A 1 100 ? -3.611 16.041 -3.250 1.00 94.81 100 SER A N 1
ATOM 798 C CA . SER A 1 100 ? -4.556 16.911 -2.546 1.00 94.81 100 SER A CA 1
ATOM 799 C C . SER A 1 100 ? -5.521 17.576 -3.537 1.00 94.81 100 SER A C 1
ATOM 801 O O . SER A 1 100 ? -5.368 17.447 -4.751 1.00 94.81 100 SER A O 1
ATOM 803 N N . THR A 1 101 ? -6.509 18.327 -3.043 1.00 90.81 101 THR A N 1
ATOM 804 C CA . THR A 1 101 ? -7.403 19.123 -3.905 1.00 90.81 101 THR A CA 1
ATOM 805 C C . THR A 1 101 ? -6.678 20.263 -4.623 1.00 90.81 101 THR A C 1
ATOM 807 O O . THR A 1 101 ? -7.050 20.611 -5.739 1.00 90.81 101 THR A O 1
ATOM 810 N N . ASP A 1 102 ? -5.629 20.814 -4.007 1.00 91.88 102 ASP A N 1
ATOM 811 C CA . ASP A 1 102 ? -4.847 21.931 -4.560 1.00 91.88 102 ASP A CA 1
ATOM 812 C C . ASP A 1 102 ? -3.693 21.448 -5.453 1.00 91.88 102 ASP A C 1
ATOM 814 O O . ASP A 1 102 ? -3.139 22.205 -6.250 1.00 91.88 102 ASP A O 1
ATOM 818 N N . ASN A 1 103 ? -3.326 20.171 -5.329 1.00 93.19 103 ASN A N 1
ATOM 819 C CA . ASN A 1 103 ? -2.309 19.514 -6.129 1.00 93.19 103 ASN A CA 1
ATOM 820 C C . ASN A 1 103 ? -2.891 18.240 -6.770 1.00 93.19 103 ASN A C 1
ATOM 822 O O . ASN A 1 103 ? -2.738 17.152 -6.207 1.00 93.19 103 ASN A O 1
ATOM 826 N N . PRO A 1 104 ? -3.514 18.350 -7.960 1.00 91.94 104 PRO A N 1
ATOM 827 C CA . PRO A 1 104 ? -4.206 17.242 -8.615 1.00 91.94 104 PRO A CA 1
ATOM 828 C C . PRO A 1 104 ? -3.256 16.258 -9.327 1.00 91.94 104 PRO A C 1
ATOM 830 O O . PRO A 1 104 ? -3.626 15.656 -10.332 1.00 91.94 104 PRO A O 1
ATOM 833 N N . GLU A 1 105 ? -2.027 16.097 -8.833 1.00 96.50 105 GLU A N 1
ATOM 834 C CA . GLU A 1 105 ? -1.128 15.020 -9.261 1.00 96.50 105 GLU A CA 1
ATOM 835 C C . GLU A 1 105 ? -1.576 13.697 -8.614 1.00 96.50 105 GLU A C 1
ATOM 837 O O . GLU A 1 105 ? -1.993 13.722 -7.450 1.00 96.50 105 GLU A O 1
ATOM 842 N N . PRO A 1 106 ? -1.496 12.545 -9.305 1.00 97.19 106 PRO A N 1
ATOM 843 C CA . PRO A 1 106 ? -1.731 11.248 -8.679 1.00 97.19 106 PRO A CA 1
ATOM 844 C C . PRO A 1 106 ? -0.809 11.010 -7.471 1.00 97.19 106 PRO A C 1
ATOM 846 O O . PRO A 1 106 ? 0.365 11.372 -7.476 1.00 97.19 106 PRO A O 1
ATOM 849 N N . TYR A 1 107 ? -1.351 10.406 -6.417 1.00 97.44 107 TYR A N 1
ATOM 850 C CA . TYR A 1 107 ? -0.628 10.121 -5.183 1.00 97.44 107 TYR A CA 1
ATOM 851 C C . TYR A 1 107 ? 0.284 8.900 -5.336 1.00 97.44 107 TYR A C 1
ATOM 853 O O . TYR A 1 107 ? -0.174 7.826 -5.731 1.00 97.44 107 TYR A O 1
ATOM 861 N N . LEU A 1 108 ? 1.554 9.077 -4.967 1.00 95.00 108 LEU A N 1
ATOM 862 C CA . LEU A 1 108 ? 2.605 8.062 -4.958 1.00 95.00 108 LEU A CA 1
ATOM 863 C C . LEU A 1 108 ? 3.327 8.121 -3.609 1.00 95.00 108 LEU A C 1
ATOM 865 O O . LEU A 1 108 ? 3.702 9.206 -3.163 1.00 95.00 108 LEU A O 1
ATOM 869 N N . ASP A 1 109 ? 3.541 6.974 -2.966 1.00 94.56 109 ASP A N 1
ATOM 870 C CA . ASP A 1 109 ? 4.288 6.901 -1.709 1.00 94.56 109 ASP A CA 1
ATOM 871 C C . ASP A 1 109 ? 4.856 5.497 -1.510 1.00 94.56 109 ASP A C 1
ATOM 873 O O . ASP A 1 109 ? 4.120 4.520 -1.377 1.00 94.56 109 ASP A O 1
ATOM 877 N N . ILE A 1 110 ? 6.183 5.387 -1.508 1.00 95.38 110 ILE A N 1
ATOM 878 C CA . ILE A 1 110 ? 6.850 4.088 -1.429 1.00 95.38 110 ILE A CA 1
ATOM 879 C C . ILE A 1 110 ? 6.800 3.479 -0.021 1.00 95.38 110 ILE A C 1
ATOM 881 O O . ILE A 1 110 ? 6.812 2.257 0.104 1.00 95.38 110 ILE A O 1
ATOM 885 N N . TRP A 1 111 ? 6.728 4.285 1.044 1.00 90.56 111 TRP A N 1
ATOM 886 C CA . TRP A 1 111 ? 6.803 3.775 2.420 1.00 90.56 111 TRP A CA 1
ATOM 887 C C . TRP A 1 111 ? 5.439 3.664 3.104 1.00 90.56 111 TRP A C 1
ATOM 889 O O . TRP A 1 111 ? 5.243 2.746 3.901 1.00 90.56 111 TRP A O 1
ATOM 899 N N . HIS A 1 112 ? 4.479 4.541 2.801 1.00 90.12 112 HIS A N 1
ATOM 900 C CA . HIS A 1 112 ? 3.089 4.341 3.229 1.00 90.12 112 HIS A CA 1
ATOM 901 C C . HIS A 1 112 ? 2.333 3.391 2.289 1.00 90.12 112 HIS A C 1
ATOM 903 O O . HIS A 1 112 ? 1.373 2.755 2.718 1.00 90.12 112 HIS A O 1
ATOM 909 N N . GLY A 1 113 ? 2.764 3.253 1.031 1.00 91.50 113 GLY A N 1
ATOM 910 C CA . GLY A 1 113 ? 2.164 2.316 0.087 1.00 91.50 113 GLY A CA 1
ATOM 911 C C . GLY A 1 113 ? 0.657 2.539 -0.093 1.00 91.50 113 GLY A C 1
ATOM 912 O O . GLY A 1 113 ? 0.175 3.671 -0.138 1.00 91.50 113 GLY A O 1
ATOM 913 N N . CYS A 1 114 ? -0.115 1.454 -0.155 1.00 95.94 114 CYS A N 1
ATOM 914 C CA . CYS A 1 114 ? -1.574 1.501 -0.314 1.00 95.94 114 CYS A CA 1
ATOM 915 C C . CYS A 1 114 ? -2.362 1.639 1.008 1.00 95.94 114 CYS A C 1
ATOM 917 O O . CYS A 1 114 ? -3.473 1.112 1.113 1.00 95.94 114 CYS A O 1
ATOM 919 N N . TRP A 1 115 ? -1.832 2.343 2.017 1.00 95.50 115 TRP A N 1
ATOM 920 C CA . TRP A 1 115 ? -2.467 2.441 3.344 1.00 95.50 115 TRP A CA 1
ATOM 921 C C . TRP A 1 115 ? -3.905 2.979 3.317 1.00 95.50 115 TRP A C 1
ATOM 923 O O . TRP A 1 115 ? -4.732 2.570 4.124 1.00 95.50 115 TRP A O 1
ATOM 933 N N . HIS A 1 116 ? -4.235 3.875 2.382 1.00 97.06 116 HIS A N 1
ATOM 934 C CA . HIS A 1 116 ? -5.595 4.403 2.211 1.00 97.06 116 HIS A CA 1
ATOM 935 C C . HIS A 1 116 ? -6.611 3.329 1.809 1.00 97.06 116 HIS A C 1
ATOM 937 O O . HIS A 1 116 ? -7.744 3.382 2.274 1.00 97.06 116 HIS A O 1
ATOM 943 N N . LEU A 1 117 ? -6.223 2.346 0.988 1.00 98.38 117 LEU A N 1
ATOM 944 C CA . LEU A 1 117 ? -7.094 1.218 0.643 1.00 98.38 117 LEU A CA 1
ATOM 945 C C . LEU A 1 117 ? -7.321 0.328 1.868 1.00 98.38 117 LEU A C 1
ATOM 947 O O . LEU A 1 117 ? -8.457 -0.045 2.155 1.00 98.38 117 LEU A O 1
ATOM 951 N N . ILE A 1 118 ?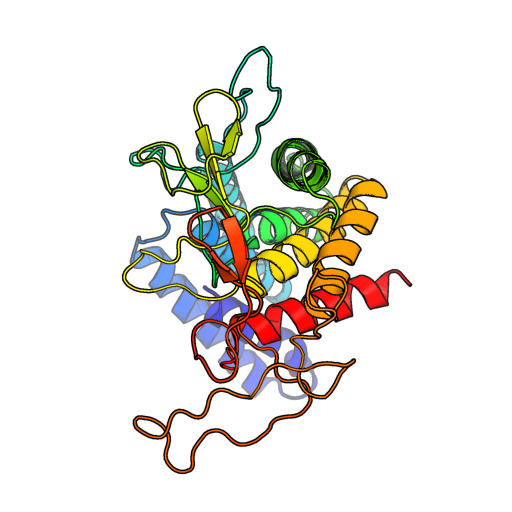 -6.237 0.011 2.580 1.00 98.56 118 ILE A N 1
ATOM 952 C CA . ILE A 1 118 ? -6.270 -0.837 3.776 1.00 98.56 118 ILE A CA 1
ATOM 953 C C . ILE A 1 118 ? -7.190 -0.213 4.832 1.00 98.56 118 ILE A C 1
ATOM 955 O O . ILE A 1 118 ? -8.123 -0.866 5.283 1.00 98.56 118 ILE A O 1
ATOM 959 N N . ALA A 1 119 ? -7.032 1.086 5.093 1.00 98.25 119 ALA A N 1
ATOM 960 C CA . ALA A 1 119 ? -7.825 1.812 6.078 1.00 98.25 119 ALA A CA 1
ATOM 961 C C . ALA A 1 119 ? -9.338 1.780 5.811 1.00 98.25 119 ALA A C 1
ATOM 963 O O . ALA A 1 119 ? -10.126 1.670 6.748 1.00 98.25 119 ALA A O 1
ATOM 964 N N . ILE A 1 120 ? -9.770 1.879 4.546 1.00 98.62 120 ILE A N 1
ATOM 965 C CA . ILE A 1 120 ? -11.201 1.793 4.202 1.00 98.62 120 ILE A CA 1
ATOM 966 C C . ILE A 1 120 ? -11.711 0.356 4.389 1.00 98.62 120 ILE A C 1
ATOM 968 O O . ILE A 1 120 ? -12.846 0.161 4.825 1.00 98.62 120 ILE A O 1
ATOM 972 N N . CYS A 1 121 ? -10.883 -0.651 4.099 1.00 98.62 121 CYS A N 1
ATOM 973 C CA . CYS A 1 121 ? -11.245 -2.045 4.349 1.00 98.62 121 CYS A CA 1
ATOM 974 C C . CYS A 1 121 ? -11.433 -2.309 5.850 1.00 98.62 121 CYS A C 1
ATOM 976 O O . CYS A 1 121 ? -12.474 -2.825 6.256 1.00 98.62 121 CYS A O 1
ATOM 978 N N . ASP A 1 122 ? -10.479 -1.886 6.677 1.00 98.19 122 ASP A N 1
ATOM 979 C CA . ASP A 1 122 ? -10.513 -2.094 8.128 1.00 98.19 122 ASP A CA 1
ATOM 980 C C . ASP A 1 122 ? -11.635 -1.274 8.790 1.00 98.19 122 ASP A C 1
ATOM 982 O O . ASP A 1 122 ? -12.199 -1.689 9.810 1.00 98.19 122 ASP A O 1
ATOM 986 N N . LEU A 1 123 ? -12.030 -0.147 8.180 1.00 98.19 123 LEU A N 1
ATOM 987 C CA . LEU A 1 123 ? -13.217 0.618 8.565 1.00 98.19 123 LEU A CA 1
ATOM 988 C C . LEU A 1 123 ? -14.502 -0.205 8.383 1.00 98.19 123 LEU A C 1
ATOM 990 O O . LEU A 1 123 ? -15.301 -0.281 9.316 1.00 98.19 123 LEU A O 1
ATOM 99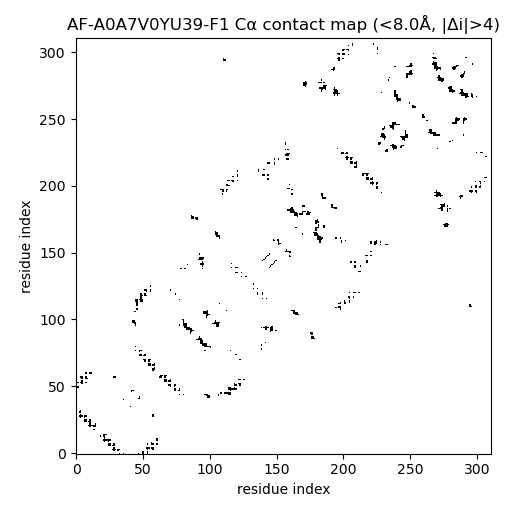4 N N . ILE A 1 124 ? -14.687 -0.853 7.225 1.00 98.31 124 ILE A N 1
ATOM 995 C CA . ILE A 1 124 ? -15.837 -1.742 6.971 1.00 98.31 124 ILE A CA 1
ATOM 996 C C . ILE A 1 124 ? -15.834 -2.919 7.948 1.00 98.31 124 ILE A C 1
ATOM 998 O O . ILE A 1 124 ? -16.872 -3.229 8.528 1.00 98.31 124 ILE A O 1
ATOM 1002 N N . GLU A 1 125 ? -14.681 -3.563 8.149 1.00 96.69 125 GLU A N 1
ATOM 1003 C CA . GLU A 1 125 ? -14.557 -4.713 9.056 1.00 96.69 125 GLU A CA 1
ATOM 1004 C C . GLU A 1 125 ? -14.857 -4.338 10.517 1.00 96.69 125 GLU A C 1
ATOM 1006 O O . GLU A 1 125 ? -15.358 -5.164 11.280 1.00 96.69 125 GLU A O 1
ATOM 1011 N N . THR A 1 126 ? -14.583 -3.092 10.915 1.00 97.44 126 THR A N 1
ATOM 1012 C CA . THR A 1 126 ? -14.858 -2.596 12.272 1.00 97.44 126 THR A CA 1
ATOM 1013 C C . THR A 1 126 ? -16.306 -2.130 12.445 1.00 97.44 126 THR A C 1
ATOM 1015 O O . THR A 1 126 ? -16.878 -2.304 13.522 1.00 97.44 126 THR A O 1
ATOM 1018 N N . PHE A 1 127 ? -16.912 -1.545 11.409 1.00 96.56 127 PHE A N 1
ATOM 1019 C CA . PHE A 1 127 ? -18.243 -0.931 11.464 1.00 96.56 127 PHE A CA 1
ATOM 1020 C C . PHE A 1 127 ? -19.194 -1.550 10.428 1.00 96.56 127 PHE A C 1
ATOM 1022 O O . PHE A 1 127 ? -19.756 -0.851 9.585 1.00 96.56 127 PHE A O 1
ATOM 1029 N N . THR A 1 128 ? -19.390 -2.869 10.509 1.00 95.06 128 THR A N 1
ATOM 1030 C CA . THR A 1 128 ? -20.119 -3.670 9.504 1.00 95.06 128 THR A CA 1
ATOM 1031 C C . THR A 1 128 ? -21.573 -3.257 9.278 1.00 95.06 128 THR A C 1
ATOM 1033 O O . THR A 1 128 ? -22.089 -3.454 8.182 1.00 95.06 128 THR A O 1
ATOM 1036 N N . ASP A 1 129 ? -22.221 -2.677 10.290 1.00 94.56 129 ASP A N 1
ATOM 1037 C CA . ASP A 1 129 ? -23.640 -2.294 10.256 1.00 94.56 129 ASP A CA 1
ATOM 1038 C C . ASP A 1 129 ? -23.848 -0.786 10.010 1.00 94.56 129 ASP A C 1
ATOM 1040 O O . ASP A 1 129 ? -24.956 -0.268 10.169 1.00 94.56 129 ASP A O 1
ATOM 1044 N N . HIS A 1 130 ? -22.787 -0.046 9.668 1.00 97.19 130 HIS A N 1
ATOM 1045 C CA . HIS A 1 130 ? -22.895 1.385 9.390 1.00 97.19 130 HIS A CA 1
ATOM 1046 C C . HIS A 1 130 ? -23.643 1.639 8.071 1.00 97.19 130 HIS A C 1
ATOM 1048 O O . HIS A 1 130 ? -23.459 0.921 7.090 1.00 97.19 130 HIS A O 1
ATOM 1054 N N . SER A 1 131 ? -24.448 2.707 8.012 1.00 97.44 131 SER A N 1
ATOM 1055 C CA . SER A 1 131 ? -25.258 3.045 6.826 1.00 97.44 131 SER A CA 1
ATOM 1056 C C . SER A 1 131 ? -24.435 3.296 5.562 1.00 97.44 131 SER A C 1
ATOM 1058 O O . SER A 1 131 ? -24.942 3.148 4.455 1.00 97.44 131 SER A O 1
ATOM 1060 N N . ASP A 1 132 ? -23.170 3.674 5.733 1.00 97.75 132 ASP A N 1
ATOM 1061 C CA . ASP A 1 132 ? -22.293 4.111 4.644 1.00 97.75 132 ASP A CA 1
ATOM 1062 C C . ASP A 1 132 ? -21.408 2.979 4.094 1.00 97.75 132 ASP A C 1
ATOM 1064 O O . ASP A 1 132 ? -20.602 3.214 3.194 1.00 97.75 132 ASP A O 1
ATOM 1068 N N . VAL A 1 133 ? -21.555 1.742 4.591 1.00 98.06 133 VAL A N 1
ATOM 1069 C CA . VAL A 1 133 ? -20.742 0.589 4.157 1.00 98.06 133 VAL A CA 1
ATOM 1070 C C . VAL A 1 133 ? -20.776 0.397 2.640 1.00 98.06 133 VAL A C 1
ATOM 1072 O O . VAL A 1 133 ? -19.739 0.114 2.041 1.00 98.06 133 VAL A O 1
ATOM 1075 N N . ASP A 1 134 ? -21.925 0.593 1.992 1.00 98.12 134 ASP A N 1
ATOM 1076 C CA . ASP A 1 134 ? -22.031 0.453 0.535 1.00 98.12 134 ASP A CA 1
ATOM 1077 C C . ASP A 1 134 ? -21.229 1.527 -0.215 1.00 98.12 134 ASP A C 1
ATOM 1079 O O . ASP A 1 134 ? -20.567 1.226 -1.208 1.00 98.12 134 ASP A O 1
ATOM 1083 N N . GLN A 1 135 ? -21.192 2.760 0.300 1.00 98.19 135 GLN A N 1
ATOM 1084 C CA . GLN A 1 135 ? -20.346 3.821 -0.251 1.00 98.19 135 GLN A CA 1
ATOM 1085 C C . GLN A 1 135 ? -18.855 3.493 -0.073 1.00 98.19 135 GLN A C 1
ATOM 1087 O O . GLN A 1 135 ? -18.037 3.761 -0.955 1.00 98.19 135 GLN A O 1
ATOM 1092 N N . TRP A 1 136 ? -18.483 2.894 1.060 1.00 98.56 136 TRP A N 1
ATOM 1093 C CA . TRP A 1 136 ? -17.103 2.479 1.317 1.00 98.56 136 TRP A CA 1
ATOM 1094 C C . TRP A 1 136 ? -16.690 1.339 0.377 1.00 98.56 136 TRP A C 1
ATOM 1096 O O . TRP A 1 136 ? -15.602 1.386 -0.199 1.00 98.56 136 TRP A O 1
ATOM 1106 N N . LYS A 1 137 ? -17.582 0.368 0.134 1.00 98.69 137 LYS A N 1
ATOM 1107 C CA . LYS A 1 137 ? -17.386 -0.694 -0.868 1.00 98.69 137 LYS A CA 1
ATOM 1108 C C . LYS A 1 137 ? -17.218 -0.133 -2.276 1.00 98.69 137 LYS A C 1
ATOM 1110 O O . LYS A 1 137 ? -16.338 -0.595 -2.996 1.00 98.69 137 LYS A O 1
ATOM 1115 N N . GLU A 1 138 ? -18.004 0.873 -2.660 1.00 98.50 138 GLU A N 1
ATOM 1116 C CA . GLU A 1 138 ? -17.851 1.548 -3.954 1.00 98.50 138 GLU A CA 1
ATOM 1117 C C . GLU A 1 138 ? -16.458 2.185 -4.088 1.00 98.50 138 GLU A C 1
ATOM 1119 O O . GLU A 1 138 ? -15.785 2.007 -5.105 1.00 98.50 138 GLU A O 1
ATOM 1124 N N . SER A 1 139 ? -15.977 2.864 -3.041 1.00 98.56 139 SER A N 1
ATOM 1125 C CA . SER A 1 139 ? -14.629 3.445 -3.030 1.00 98.56 139 SER A CA 1
ATOM 1126 C C . SER A 1 139 ? -13.528 2.383 -3.148 1.00 98.56 139 SER A C 1
ATOM 1128 O O . SER A 1 139 ? -12.580 2.568 -3.919 1.00 98.56 139 SER A O 1
ATOM 1130 N N . ILE A 1 140 ? -13.670 1.248 -2.452 1.00 98.75 140 ILE A N 1
ATOM 1131 C CA . ILE A 1 140 ? -12.757 0.103 -2.580 1.00 98.75 140 ILE A CA 1
ATOM 1132 C C . ILE A 1 140 ? -12.785 -0.446 -4.008 1.00 98.75 140 ILE A C 1
ATOM 1134 O O . ILE A 1 140 ? -11.724 -0.655 -4.591 1.00 98.75 140 ILE A O 1
ATOM 1138 N N . ALA A 1 141 ? -13.967 -0.656 -4.590 1.00 98.69 141 ALA A N 1
ATOM 1139 C CA . ALA A 1 141 ? -14.119 -1.186 -5.944 1.00 98.69 141 ALA A CA 1
ATOM 1140 C C . ALA A 1 141 ? -13.451 -0.278 -6.989 1.00 98.69 141 ALA A C 1
ATOM 1142 O O . ALA A 1 141 ? -12.696 -0.761 -7.835 1.00 98.69 141 ALA A O 1
ATOM 1143 N N . LEU A 1 142 ? -13.635 1.042 -6.871 1.00 98.50 142 LEU A N 1
ATOM 1144 C CA . LEU A 1 142 ? -12.970 2.023 -7.726 1.00 98.50 142 LEU A CA 1
ATOM 1145 C C . LEU A 1 142 ? -11.444 1.843 -7.716 1.00 98.50 142 LEU A C 1
ATOM 1147 O O . LEU A 1 142 ? -10.828 1.762 -8.776 1.00 98.50 142 LEU A O 1
ATOM 1151 N N . TYR A 1 143 ? -10.816 1.749 -6.543 1.00 98.50 143 TYR A N 1
ATOM 1152 C CA . TYR A 1 143 ? -9.356 1.641 -6.465 1.00 98.50 143 TYR A CA 1
ATOM 1153 C C . TYR A 1 143 ? -8.840 0.226 -6.785 1.00 98.50 143 TYR A C 1
ATOM 1155 O O . TYR A 1 143 ? -7.893 0.058 -7.555 1.00 98.50 143 TYR A O 1
ATOM 1163 N N . ALA A 1 144 ? -9.458 -0.812 -6.222 1.00 98.69 144 ALA A N 1
ATOM 1164 C CA . ALA A 1 144 ? -8.988 -2.187 -6.355 1.00 98.69 144 ALA A CA 1
ATOM 1165 C C . ALA A 1 144 ? -9.305 -2.785 -7.735 1.00 98.69 144 ALA A C 1
ATOM 1167 O O . ALA A 1 144 ? -8.417 -3.360 -8.363 1.00 98.69 144 ALA A O 1
ATOM 1168 N N . GLN A 1 145 ? -10.538 -2.633 -8.232 1.00 98.19 145 GLN A N 1
ATOM 1169 C CA . GLN A 1 145 ? -10.975 -3.236 -9.496 1.00 98.19 145 GLN A CA 1
ATOM 1170 C C . GLN A 1 145 ? -10.670 -2.334 -10.699 1.00 98.19 145 GLN A C 1
ATOM 1172 O O . GLN A 1 145 ? -10.072 -2.802 -11.666 1.00 98.19 145 GLN A O 1
ATOM 1177 N N . ASN A 1 146 ? -11.040 -1.047 -10.648 1.00 97.38 146 ASN A N 1
ATOM 1178 C CA . ASN A 1 146 ? -10.921 -0.150 -11.813 1.00 97.38 146 ASN A CA 1
ATOM 1179 C C . ASN A 1 146 ? -9.543 0.511 -11.976 1.00 97.38 146 ASN A C 1
ATOM 1181 O O . ASN A 1 146 ? -9.283 1.134 -13.009 1.00 97.38 146 ASN A O 1
ATOM 1185 N N . TYR A 1 147 ? -8.657 0.367 -10.987 1.00 98.00 147 TYR A N 1
ATOM 1186 C CA . TYR A 1 147 ? -7.274 0.823 -11.083 1.00 98.00 147 TYR A CA 1
ATOM 1187 C C . TYR A 1 147 ? -6.276 -0.325 -10.928 1.00 98.00 147 TYR A C 1
ATOM 1189 O O . TYR A 1 147 ? -5.670 -0.724 -11.922 1.00 98.00 147 TYR A O 1
ATOM 1197 N N . LEU A 1 148 ? -6.093 -0.881 -9.726 1.00 98.25 148 LEU A N 1
ATOM 1198 C CA . LEU A 1 148 ? -5.008 -1.841 -9.478 1.00 98.25 148 LEU A CA 1
ATOM 1199 C C . LEU A 1 148 ? -5.139 -3.123 -10.315 1.00 98.25 148 LEU A C 1
ATOM 1201 O O . LEU A 1 148 ? -4.193 -3.502 -11.009 1.00 98.25 148 LEU A O 1
ATOM 1205 N N . LEU A 1 149 ? -6.311 -3.767 -10.302 1.00 98.06 149 LEU A N 1
ATOM 1206 C CA . LEU A 1 149 ? -6.568 -4.977 -11.086 1.00 98.06 149 LEU A CA 1
ATOM 1207 C C . LEU A 1 149 ? -6.418 -4.710 -12.588 1.00 98.06 149 LEU A C 1
ATOM 1209 O O . LEU A 1 149 ? -5.740 -5.471 -13.277 1.00 98.06 149 LEU A O 1
ATOM 1213 N N . ASP A 1 150 ? -6.989 -3.628 -13.111 1.00 95.88 150 ASP A N 1
ATOM 1214 C CA . ASP A 1 150 ? -6.878 -3.317 -14.539 1.00 95.88 150 ASP A CA 1
ATOM 1215 C C . ASP A 1 150 ? -5.452 -2.963 -14.976 1.00 95.88 150 ASP A C 1
ATOM 1217 O O . ASP A 1 150 ? -5.032 -3.338 -16.075 1.00 95.88 150 ASP A O 1
ATOM 1221 N N . MET A 1 151 ? -4.669 -2.305 -14.119 1.00 97.25 151 MET A N 1
ATOM 1222 C CA . MET A 1 151 ? -3.260 -2.027 -14.399 1.00 97.25 151 MET A CA 1
ATOM 1223 C C . MET A 1 151 ? -2.367 -3.265 -14.273 1.00 97.25 151 MET A C 1
ATOM 1225 O O . MET A 1 151 ? -1.380 -3.375 -15.008 1.00 97.25 151 MET A O 1
ATOM 1229 N N . SER A 1 152 ? -2.722 -4.225 -13.415 1.00 97.69 152 SER A N 1
ATOM 1230 C CA . SER A 1 152 ? -1.983 -5.488 -13.281 1.00 97.69 152 SER A CA 1
ATOM 1231 C C . SER A 1 152 ? -2.017 -6.342 -14.555 1.00 97.69 152 SER A C 1
ATOM 1233 O O . SER A 1 152 ? -1.050 -7.026 -14.876 1.00 97.69 152 SER A O 1
ATOM 1235 N N . LYS A 1 153 ? -3.090 -6.239 -15.352 1.00 96.00 153 LYS A N 1
ATOM 1236 C CA . LYS A 1 153 ? -3.269 -6.985 -16.615 1.00 96.00 153 LYS A CA 1
ATOM 1237 C C . LYS A 1 153 ? -2.346 -6.514 -17.747 1.00 96.00 153 LYS A C 1
ATOM 1239 O O . LYS A 1 153 ? -2.309 -7.134 -18.806 1.00 96.00 153 LYS A O 1
ATOM 1244 N N . ARG A 1 154 ? -1.640 -5.393 -17.566 1.00 95.12 154 ARG A N 1
ATOM 1245 C CA . ARG A 1 154 ? -0.841 -4.725 -18.612 1.00 95.12 154 ARG A CA 1
ATOM 1246 C C . ARG A 1 154 ? 0.643 -5.105 -18.590 1.00 95.12 154 ARG A C 1
ATOM 1248 O O . ARG A 1 154 ? 1.433 -4.534 -19.339 1.00 95.12 154 ARG A O 1
ATOM 1255 N N . ASN A 1 155 ? 1.019 -6.082 -17.769 1.00 95.38 155 ASN A N 1
ATOM 1256 C CA . ASN A 1 155 ? 2.331 -6.718 -17.785 1.00 95.38 155 ASN A CA 1
ATOM 1257 C C . ASN A 1 155 ? 2.195 -8.236 -17.587 1.00 95.38 155 ASN A C 1
ATOM 1259 O O . ASN A 1 155 ? 1.178 -8.724 -17.099 1.00 95.38 155 ASN A O 1
ATOM 1263 N N . SER A 1 156 ? 3.237 -8.983 -17.948 1.00 95.69 156 SER A N 1
ATOM 1264 C CA . SER A 1 156 ? 3.220 -10.452 -17.921 1.00 95.69 156 SER A CA 1
ATOM 1265 C C . SER A 1 156 ? 3.296 -11.068 -16.519 1.00 95.69 156 SER A C 1
ATOM 1267 O O . SER A 1 156 ? 3.090 -12.271 -16.381 1.00 95.69 156 SER A O 1
ATOM 1269 N N . PHE A 1 157 ? 3.608 -10.277 -15.490 1.00 98.00 157 PHE A N 1
ATOM 1270 C CA . PHE A 1 157 ? 3.826 -10.753 -14.121 1.00 98.00 157 PHE A CA 1
ATOM 1271 C C . PHE A 1 157 ? 2.639 -10.472 -13.193 1.00 98.00 157 PHE A C 1
ATOM 1273 O O . PHE A 1 157 ? 2.598 -10.990 -12.081 1.00 98.00 157 PHE A O 1
ATOM 1280 N N . GLY A 1 158 ? 1.656 -9.687 -13.643 1.00 98.12 158 GLY A N 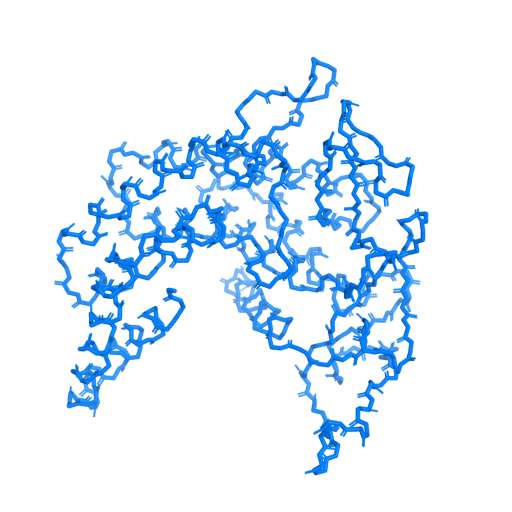1
ATOM 1281 C CA . GLY A 1 158 ? 0.515 -9.298 -12.822 1.00 98.12 158 GLY A CA 1
ATOM 1282 C C . GLY A 1 158 ? 0.875 -8.312 -11.711 1.00 98.12 158 GLY A C 1
ATOM 1283 O O . GLY A 1 158 ? 0.124 -8.202 -10.746 1.00 98.12 158 GLY A O 1
ATOM 1284 N N . THR A 1 159 ? 2.008 -7.610 -11.799 1.00 98.38 159 THR A N 1
ATOM 1285 C CA . THR A 1 159 ? 2.379 -6.596 -10.801 1.00 98.38 159 THR A CA 1
ATOM 1286 C C . THR A 1 159 ? 1.574 -5.317 -10.986 1.00 98.38 159 THR A C 1
ATOM 1288 O O . THR A 1 159 ? 1.204 -4.957 -12.105 1.00 98.38 159 THR A O 1
ATOM 1291 N N . ILE A 1 160 ? 1.293 -4.615 -9.894 1.00 98.19 160 ILE A N 1
ATOM 1292 C CA . ILE A 1 160 ? 0.706 -3.272 -9.954 1.00 98.19 160 ILE A CA 1
ATOM 1293 C C . ILE A 1 160 ? 1.783 -2.217 -10.270 1.00 98.19 160 ILE A C 1
ATOM 1295 O O . ILE A 1 160 ? 2.962 -2.437 -9.978 1.00 98.19 160 ILE A O 1
ATOM 1299 N N . PRO A 1 161 ? 1.421 -1.076 -10.884 1.00 97.56 161 PRO A N 1
ATOM 1300 C CA . PRO A 1 161 ? 2.383 -0.018 -11.155 1.00 97.56 161 PRO A CA 1
ATOM 1301 C C . PRO A 1 161 ? 2.828 0.693 -9.871 1.00 97.56 161 PRO A C 1
ATOM 1303 O O . PRO A 1 161 ? 2.091 0.711 -8.886 1.00 97.56 161 PRO A O 1
ATOM 1306 N N . TYR A 1 162 ? 3.994 1.345 -9.897 1.00 97.75 162 TYR A N 1
ATOM 1307 C CA . TYR A 1 162 ? 4.348 2.333 -8.874 1.00 97.75 162 TYR A CA 1
ATOM 1308 C C . TYR A 1 162 ? 3.327 3.477 -8.876 1.00 97.75 162 TYR A C 1
ATOM 1310 O O . TYR A 1 162 ? 2.811 3.855 -7.830 1.00 97.75 162 TYR A O 1
ATOM 1318 N N . GLY A 1 163 ? 2.949 3.941 -10.072 1.00 96.31 163 GLY A N 1
ATOM 1319 C CA . GLY A 1 163 ? 1.719 4.699 -10.264 1.00 96.31 163 GLY A CA 1
ATOM 1320 C C . GLY A 1 163 ? 1.743 5.639 -11.462 1.00 96.31 163 GLY A C 1
ATOM 1321 O O . GLY A 1 163 ? 2.445 5.399 -12.450 1.00 96.31 163 GLY A O 1
ATOM 1322 N N . PHE A 1 164 ? 0.891 6.662 -11.399 1.00 97.50 164 PHE A N 1
ATOM 1323 C CA . PHE A 1 164 ? 0.586 7.578 -12.496 1.00 97.50 164 PHE A CA 1
ATOM 1324 C C . PHE A 1 164 ? 1.257 8.936 -12.334 1.00 97.50 164 PHE A C 1
ATOM 1326 O O . PHE A 1 164 ? 1.503 9.386 -11.222 1.00 97.50 164 PHE A O 1
ATOM 1333 N N . PHE A 1 165 ? 1.482 9.595 -13.468 1.00 96.94 165 PHE A N 1
ATOM 1334 C CA . PHE A 1 165 ? 2.083 10.917 -13.558 1.00 96.94 165 PHE A CA 1
ATOM 1335 C C . PHE A 1 165 ? 1.263 11.773 -14.526 1.00 96.94 165 PHE A C 1
ATOM 1337 O O . PHE A 1 165 ? 0.866 11.306 -15.600 1.00 96.94 165 PHE A O 1
ATOM 1344 N N . SER A 1 166 ? 0.977 13.014 -14.141 1.00 95.56 166 SER A N 1
ATOM 1345 C CA . SER A 1 166 ? 0.132 13.939 -14.907 1.00 95.56 166 SER A CA 1
ATOM 1346 C C . SER A 1 166 ? 0.845 15.221 -15.331 1.00 95.56 166 SER A C 1
ATOM 1348 O O . SER A 1 166 ? 0.497 15.795 -16.363 1.00 95.56 166 SER A O 1
ATOM 1350 N N . LYS A 1 167 ? 1.849 15.663 -14.567 1.00 93.81 167 LYS A N 1
ATOM 1351 C CA . LYS A 1 167 ? 2.579 16.915 -14.827 1.00 93.81 167 LYS A CA 1
ATOM 1352 C C . LYS A 1 167 ? 3.768 16.769 -15.761 1.00 93.81 167 LYS A C 1
ATOM 1354 O O . LYS A 1 167 ? 3.999 17.653 -16.581 1.00 93.81 167 LYS A O 1
ATOM 1359 N N . GLU A 1 168 ? 4.533 15.694 -15.613 1.00 92.75 168 GLU A N 1
ATOM 1360 C CA . GLU A 1 168 ? 5.746 15.461 -16.392 1.00 92.75 168 GLU A CA 1
ATOM 1361 C C . GLU A 1 168 ? 5.834 14.017 -16.876 1.00 92.75 168 GLU A C 1
ATOM 1363 O O . GLU A 1 168 ? 5.314 13.102 -16.238 1.00 92.75 168 GLU A O 1
ATOM 1368 N N . ASP A 1 169 ? 6.511 13.829 -18.011 1.00 94.69 169 ASP A N 1
ATOM 1369 C CA . ASP A 1 169 ? 6.858 12.504 -18.509 1.00 94.69 169 ASP A CA 1
ATOM 1370 C C . ASP A 1 169 ? 7.938 11.895 -17.596 1.00 94.69 169 ASP A C 1
ATOM 1372 O O . ASP A 1 169 ? 9.057 12.421 -17.521 1.00 94.69 169 ASP A O 1
ATOM 1376 N N . PRO A 1 170 ? 7.643 10.791 -16.893 1.00 95.12 170 PRO A N 1
ATOM 1377 C CA . PRO A 1 170 ? 8.584 10.164 -15.979 1.00 95.12 170 PRO A CA 1
ATOM 1378 C C . PRO A 1 170 ? 9.587 9.250 -16.718 1.00 95.12 170 PRO A C 1
ATOM 1380 O O . PRO A 1 170 ? 10.364 8.538 -16.079 1.00 95.12 170 PRO A O 1
ATOM 1383 N N . GLY A 1 171 ? 9.577 9.222 -18.055 1.00 93.56 171 GLY A N 1
ATOM 1384 C CA . GLY A 1 171 ? 10.293 8.249 -18.875 1.00 93.56 171 GLY A CA 1
ATOM 1385 C C . GLY A 1 171 ? 9.562 6.905 -18.942 1.00 93.56 171 GLY A C 1
ATOM 1386 O O . GLY A 1 171 ? 8.507 6.710 -18.343 1.00 93.56 171 GLY A O 1
ATOM 1387 N N . GLY A 1 172 ? 10.130 5.940 -19.666 1.00 93.88 172 GLY A N 1
ATOM 1388 C CA . GLY A 1 172 ? 9.541 4.605 -19.823 1.00 93.88 172 GLY A CA 1
ATOM 1389 C C . GLY A 1 172 ? 8.592 4.456 -21.010 1.00 93.88 172 GLY A C 1
ATOM 1390 O O . GLY A 1 172 ? 8.199 3.340 -21.334 1.00 93.88 172 GLY A O 1
ATOM 1391 N N . ASN A 1 173 ? 8.234 5.561 -21.677 1.00 93.19 173 ASN A N 1
ATOM 1392 C CA . ASN A 1 173 ? 7.355 5.585 -22.854 1.00 93.19 173 ASN A CA 1
ATOM 1393 C C . ASN A 1 173 ? 6.006 4.857 -22.638 1.00 93.19 173 ASN A C 1
ATOM 1395 O O . ASN A 1 173 ? 5.448 4.235 -23.544 1.00 93.19 173 ASN A O 1
ATOM 1399 N N . ARG A 1 174 ? 5.476 4.917 -21.412 1.00 95.19 174 ARG A N 1
ATOM 1400 C CA . ARG A 1 174 ? 4.211 4.292 -21.014 1.00 95.19 174 ARG A CA 1
ATOM 1401 C C . ARG A 1 174 ? 3.151 5.360 -20.787 1.00 95.19 174 ARG A C 1
ATOM 1403 O O . ARG A 1 174 ? 3.274 6.197 -19.895 1.00 95.19 174 ARG A O 1
ATOM 1410 N N . ARG A 1 175 ? 2.087 5.316 -21.592 1.00 94.88 175 ARG A N 1
ATOM 1411 C CA . ARG A 1 175 ? 0.953 6.246 -21.505 1.00 94.88 175 ARG A CA 1
ATOM 1412 C C . ARG A 1 175 ? -0.373 5.516 -21.433 1.00 94.88 175 ARG A C 1
ATOM 1414 O O . ARG A 1 175 ? -0.528 4.425 -21.983 1.00 94.88 175 ARG A O 1
ATOM 1421 N N . ILE A 1 176 ? -1.323 6.139 -20.750 1.00 93.38 176 ILE A N 1
ATOM 1422 C CA . ILE A 1 176 ? -2.685 5.649 -20.615 1.00 93.38 176 ILE A CA 1
ATOM 1423 C C . ILE A 1 176 ? -3.646 6.843 -20.613 1.00 93.38 176 ILE A C 1
ATOM 1425 O O . ILE A 1 176 ? -3.660 7.657 -19.689 1.00 93.38 176 ILE A O 1
ATOM 1429 N N . GLY A 1 177 ? -4.383 7.009 -21.716 1.00 91.56 177 GLY A N 1
ATOM 1430 C CA . GLY A 1 177 ? -5.103 8.252 -22.001 1.00 91.56 177 GLY A CA 1
ATOM 1431 C C . GLY A 1 177 ? -4.162 9.462 -21.939 1.00 91.56 177 GLY A C 1
ATOM 1432 O O . GLY A 1 177 ? -3.080 9.465 -22.530 1.00 91.56 177 GLY A O 1
ATOM 1433 N N . LYS A 1 178 ? -4.551 10.473 -21.159 1.00 91.31 178 LYS A N 1
ATOM 1434 C CA . LYS A 1 178 ? -3.754 11.688 -20.926 1.00 91.31 178 LYS A CA 1
ATOM 1435 C C . LYS A 1 178 ? -2.583 11.525 -19.946 1.00 91.31 178 LYS A C 1
ATOM 1437 O O . LYS A 1 178 ? -1.766 12.436 -19.861 1.00 91.31 178 LYS A O 1
ATOM 1442 N N . LEU A 1 179 ? -2.501 10.416 -19.212 1.00 95.94 179 LEU A N 1
ATOM 1443 C CA . LEU A 1 179 ? -1.509 10.207 -18.154 1.00 95.94 179 LEU A CA 1
ATOM 1444 C C . LEU A 1 179 ? -0.301 9.405 -18.646 1.00 95.94 179 LEU A C 1
ATOM 1446 O O . LEU A 1 179 ? -0.390 8.625 -19.600 1.00 95.94 179 LEU A O 1
ATOM 1450 N N . TRP A 1 180 ? 0.815 9.558 -17.942 1.00 97.06 180 TRP A N 1
ATOM 1451 C CA . TRP A 1 180 ? 1.931 8.617 -17.968 1.00 97.06 180 TRP A CA 1
ATOM 1452 C C . TRP A 1 180 ? 1.842 7.668 -16.774 1.00 97.06 180 TRP A C 1
ATOM 1454 O O . TRP A 1 180 ? 1.175 7.960 -15.781 1.00 97.06 180 TRP A O 1
ATOM 1464 N N . TYR A 1 181 ? 2.516 6.525 -16.856 1.00 97.38 181 TYR A N 1
ATOM 1465 C CA . TYR A 1 181 ? 2.631 5.607 -15.727 1.00 97.38 181 TYR A CA 1
ATOM 1466 C C . TYR A 1 181 ? 3.953 4.858 -15.747 1.00 97.38 181 TYR A C 1
ATOM 1468 O O . TYR A 1 181 ? 4.529 4.649 -16.811 1.00 97.38 181 TYR A O 1
ATOM 1476 N N . ARG A 1 182 ? 4.410 4.419 -14.576 1.00 97.94 182 ARG A N 1
ATOM 1477 C CA . ARG A 1 182 ? 5.582 3.547 -14.447 1.00 97.94 182 ARG A CA 1
ATOM 1478 C C . ARG A 1 182 ? 5.296 2.384 -13.520 1.00 97.94 182 ARG A C 1
ATOM 1480 O O . ARG A 1 182 ? 4.574 2.534 -12.532 1.00 97.94 182 ARG A O 1
ATOM 1487 N N . TYR A 1 183 ? 5.882 1.233 -13.828 1.00 98.00 183 TYR A N 1
ATOM 1488 C CA . TYR A 1 183 ? 5.898 0.107 -12.906 1.00 98.00 183 TYR A CA 1
ATOM 1489 C C . TYR A 1 183 ? 6.897 0.314 -11.780 1.00 98.00 183 TYR A C 1
ATOM 1491 O O . TYR A 1 183 ? 6.618 -0.110 -10.667 1.00 98.00 183 TYR A O 1
ATOM 1499 N N . PHE A 1 184 ? 7.981 1.042 -12.035 1.00 98.00 184 PHE A N 1
ATOM 1500 C CA . PHE A 1 184 ? 9.041 1.284 -11.066 1.00 98.00 184 PHE A CA 1
ATOM 1501 C C . PHE A 1 184 ? 9.235 2.777 -10.790 1.00 98.00 184 PHE A C 1
ATOM 1503 O O . PHE A 1 184 ? 8.872 3.627 -11.609 1.00 98.00 184 PHE A O 1
ATOM 1510 N N . MET A 1 185 ? 9.863 3.100 -9.656 1.00 97.38 185 MET A N 1
ATOM 1511 C CA . MET A 1 185 ? 10.326 4.464 -9.389 1.00 97.38 185 MET A CA 1
ATOM 1512 C C . MET A 1 185 ? 11.248 4.960 -10.512 1.00 97.38 185 MET A C 1
ATOM 1514 O O . MET A 1 185 ? 11.938 4.177 -11.172 1.00 97.38 185 MET A O 1
ATOM 1518 N N . LYS A 1 186 ? 11.244 6.273 -10.748 1.00 93.88 186 LYS A N 1
ATOM 1519 C CA . LYS A 1 186 ? 12.041 6.908 -11.799 1.00 93.88 186 LYS A CA 1
ATOM 1520 C C . LYS A 1 186 ? 13.519 6.929 -11.371 1.00 93.88 186 LYS A C 1
ATOM 1522 O O . LYS A 1 186 ? 13.852 7.619 -10.410 1.00 93.88 186 LYS A O 1
ATOM 1527 N N . PRO A 1 187 ? 14.436 6.258 -12.094 1.00 91.94 187 PRO A N 1
ATOM 1528 C CA . PRO A 1 187 ? 15.838 6.160 -11.677 1.00 91.94 187 PRO A CA 1
ATOM 1529 C C . PRO A 1 187 ? 16.620 7.479 -11.797 1.00 91.94 187 PRO A C 1
ATOM 1531 O O . PRO A 1 187 ? 17.753 7.567 -11.334 1.00 91.94 187 PRO A O 1
ATOM 1534 N N . THR A 1 188 ? 16.043 8.510 -12.427 1.00 89.12 188 THR A N 1
ATOM 1535 C CA . THR A 1 188 ? 16.645 9.852 -12.504 1.00 89.12 188 THR A CA 1
ATOM 1536 C C . THR A 1 188 ? 16.257 10.763 -11.345 1.00 89.12 188 THR A C 1
ATOM 1538 O O . THR A 1 188 ? 16.688 11.915 -11.322 1.00 89.12 188 THR A O 1
ATOM 1541 N N . GLU A 1 189 ? 15.374 10.328 -10.445 1.00 89.06 189 GLU A N 1
ATOM 1542 C CA . GLU A 1 189 ? 15.095 11.095 -9.234 1.00 89.06 189 GLU A CA 1
ATOM 1543 C C . GLU A 1 189 ? 16.341 11.137 -8.347 1.00 89.06 189 GLU A C 1
ATOM 1545 O O . GLU A 1 189 ? 17.146 10.206 -8.336 1.00 89.06 189 GLU A O 1
ATOM 1550 N N . GLY A 1 190 ? 16.500 12.225 -7.585 1.00 89.25 190 GLY A N 1
ATOM 1551 C CA . GLY A 1 190 ? 17.632 12.370 -6.663 1.00 89.25 190 GLY A CA 1
ATOM 1552 C C . GLY A 1 190 ? 17.697 11.260 -5.607 1.00 89.25 190 GLY A C 1
ATOM 1553 O O . GLY A 1 190 ? 18.758 11.018 -5.038 1.00 89.25 190 GLY A O 1
ATOM 1554 N N . TRP A 1 191 ? 16.577 10.574 -5.373 1.00 95.31 191 TRP A N 1
ATOM 1555 C CA . TRP A 1 191 ? 16.477 9.374 -4.560 1.00 95.31 191 TRP A CA 1
ATOM 1556 C C . TRP A 1 191 ? 15.417 8.444 -5.158 1.00 95.31 191 TRP A C 1
ATOM 1558 O O . TRP A 1 191 ? 14.313 8.886 -5.460 1.00 95.31 191 TRP A O 1
ATOM 1568 N N . TRP A 1 192 ? 15.747 7.164 -5.314 1.00 96.56 192 TRP A N 1
ATOM 1569 C CA . TRP A 1 192 ? 14.818 6.121 -5.748 1.00 96.56 192 TRP A CA 1
ATOM 1570 C C . TRP A 1 192 ? 15.204 4.792 -5.111 1.00 96.56 192 TRP A C 1
ATOM 1572 O O . TRP A 1 192 ? 16.354 4.600 -4.720 1.00 96.56 192 TRP A O 1
ATOM 1582 N N . VAL A 1 193 ? 14.264 3.862 -5.023 1.00 97.88 193 VAL A N 1
ATOM 1583 C CA . VAL A 1 193 ? 14.513 2.502 -4.541 1.00 97.88 193 VAL A CA 1
ATOM 1584 C C . VAL A 1 193 ? 13.660 1.505 -5.326 1.00 97.88 193 VAL A C 1
ATOM 1586 O O . VAL A 1 193 ? 12.781 1.884 -6.104 1.00 97.88 193 VAL A O 1
ATOM 1589 N N . GLY A 1 194 ? 13.926 0.217 -5.133 1.00 98.19 194 GLY A N 1
ATOM 1590 C CA . GLY A 1 194 ? 13.023 -0.855 -5.518 1.00 98.19 194 GLY A CA 1
ATOM 1591 C C . GLY A 1 194 ? 11.643 -0.716 -4.877 1.00 98.19 194 GLY A C 1
ATOM 1592 O O . GLY A 1 194 ? 11.443 0.029 -3.918 1.00 98.19 194 GLY A O 1
ATOM 1593 N N . ILE A 1 195 ? 10.669 -1.437 -5.427 1.00 98.00 195 ILE A N 1
ATOM 1594 C CA . ILE A 1 195 ? 9.248 -1.184 -5.151 1.00 98.00 195 ILE A CA 1
ATOM 1595 C C . ILE A 1 195 ? 8.568 -2.211 -4.235 1.00 98.00 195 ILE A C 1
ATOM 1597 O O . ILE A 1 195 ? 7.338 -2.277 -4.219 1.00 98.00 195 ILE A O 1
ATOM 1601 N N . ASN A 1 196 ? 9.310 -3.022 -3.473 1.00 98.62 196 ASN A N 1
ATOM 1602 C CA . ASN A 1 196 ? 8.712 -4.136 -2.720 1.00 98.62 196 ASN A CA 1
ATOM 1603 C C . ASN A 1 196 ? 7.599 -3.691 -1.752 1.00 98.62 196 ASN A C 1
ATOM 1605 O O . ASN A 1 196 ? 6.585 -4.373 -1.637 1.00 98.62 196 ASN A O 1
ATOM 1609 N N . ALA A 1 197 ? 7.726 -2.527 -1.113 1.00 98.44 197 ALA A N 1
ATOM 1610 C CA . ALA A 1 197 ? 6.720 -1.981 -0.204 1.00 98.44 197 ALA A CA 1
ATOM 1611 C C . ALA A 1 197 ? 5.443 -1.558 -0.944 1.00 98.44 197 ALA A C 1
ATOM 1613 O O . ALA A 1 197 ? 4.343 -1.814 -0.453 1.00 98.44 197 ALA A O 1
ATOM 1614 N N . ASN A 1 198 ? 5.564 -0.987 -2.148 1.00 98.44 198 ASN A N 1
ATOM 1615 C CA . ASN A 1 198 ? 4.414 -0.681 -3.002 1.00 98.44 198 ASN A CA 1
ATOM 1616 C C . ASN A 1 198 ? 3.656 -1.965 -3.368 1.00 98.44 198 ASN A C 1
ATOM 1618 O O . ASN A 1 198 ? 2.452 -2.056 -3.151 1.00 98.44 198 ASN A O 1
ATOM 1622 N N . LEU A 1 199 ? 4.376 -2.988 -3.841 1.00 98.75 199 L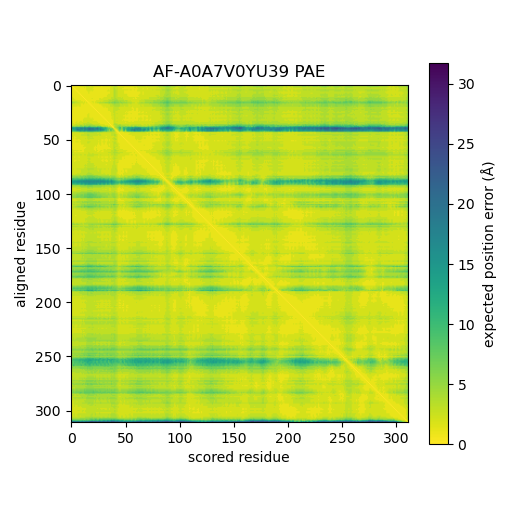EU A N 1
ATOM 1623 C CA . LEU A 1 199 ? 3.781 -4.272 -4.222 1.00 98.75 199 LEU A CA 1
ATOM 1624 C C . LEU A 1 199 ? 3.123 -4.967 -3.022 1.00 98.75 199 LEU A C 1
ATOM 1626 O O . LEU A 1 199 ? 1.961 -5.368 -3.090 1.00 98.75 199 LEU A O 1
ATOM 1630 N N . ALA A 1 200 ? 3.844 -5.082 -1.908 1.00 98.75 200 ALA A N 1
ATOM 1631 C CA . ALA A 1 200 ? 3.368 -5.807 -0.741 1.00 98.75 200 ALA A CA 1
ATOM 1632 C C . ALA A 1 200 ? 2.177 -5.109 -0.062 1.00 98.75 200 ALA A C 1
ATOM 1634 O O . ALA A 1 200 ? 1.189 -5.765 0.265 1.00 98.75 200 ALA A O 1
ATOM 1635 N N . SER A 1 201 ? 2.221 -3.780 0.093 1.00 98.62 201 SER A N 1
ATOM 1636 C CA . SER A 1 201 ? 1.097 -3.015 0.658 1.00 98.62 201 SER A CA 1
ATOM 1637 C C . SER A 1 201 ? -0.146 -3.062 -0.238 1.00 98.62 201 SER A C 1
ATOM 1639 O O . SER A 1 201 ? -1.260 -3.214 0.267 1.00 98.62 201 SER A O 1
ATOM 1641 N N . ALA A 1 202 ? 0.024 -3.010 -1.563 1.00 98.62 202 ALA A N 1
ATOM 1642 C CA . ALA A 1 202 ? -1.071 -3.217 -2.503 1.00 98.62 202 ALA A CA 1
ATOM 1643 C C . ALA A 1 202 ? -1.659 -4.623 -2.377 1.00 98.62 202 ALA A C 1
ATOM 1645 O O . ALA A 1 202 ? -2.877 -4.767 -2.361 1.00 98.62 202 ALA A O 1
ATOM 1646 N N . GLY A 1 203 ? -0.818 -5.651 -2.229 1.00 98.69 203 GLY A N 1
ATOM 1647 C CA . GLY A 1 203 ? -1.262 -7.023 -1.988 1.00 98.69 203 GLY A CA 1
ATOM 1648 C C . GLY A 1 203 ? -2.131 -7.153 -0.733 1.00 98.69 203 GLY A C 1
ATOM 1649 O O . GLY A 1 203 ? -3.200 -7.757 -0.801 1.00 98.69 203 GLY A O 1
ATOM 1650 N N . VAL A 1 204 ? -1.725 -6.540 0.388 1.00 98.75 204 VAL A N 1
ATOM 1651 C CA . VAL A 1 204 ? -2.519 -6.525 1.635 1.00 98.75 204 VAL A CA 1
ATOM 1652 C C . VAL A 1 204 ? -3.898 -5.915 1.382 1.00 98.75 204 VAL A C 1
ATOM 1654 O O . VAL A 1 204 ? -4.922 -6.524 1.695 1.00 98.75 204 VAL A O 1
ATOM 1657 N N . GLY A 1 205 ? -3.936 -4.732 0.763 1.00 98.56 205 GLY A N 1
ATOM 1658 C CA . GLY A 1 205 ? -5.192 -4.055 0.453 1.00 98.56 205 GLY A CA 1
ATOM 1659 C C . GLY A 1 205 ? -6.069 -4.834 -0.536 1.00 98.56 205 GLY A C 1
ATOM 1660 O O . GLY A 1 205 ? -7.280 -4.901 -0.352 1.00 98.56 205 GLY A O 1
ATOM 1661 N N . LEU A 1 206 ? -5.478 -5.470 -1.552 1.00 98.75 206 LEU A N 1
ATOM 1662 C CA . LEU A 1 206 ? -6.190 -6.293 -2.537 1.00 98.75 206 LEU A CA 1
ATOM 1663 C C . LEU A 1 206 ? -6.811 -7.548 -1.912 1.00 98.75 206 LEU A C 1
ATOM 1665 O O . LEU A 1 206 ? -7.913 -7.928 -2.303 1.00 98.75 206 LEU A O 1
ATOM 1669 N N . ILE A 1 207 ? -6.158 -8.168 -0.925 1.00 98.44 207 ILE A N 1
ATOM 1670 C CA . ILE A 1 207 ? -6.739 -9.296 -0.181 1.00 98.44 207 ILE A CA 1
ATOM 1671 C C . ILE A 1 207 ? -7.974 -8.856 0.588 1.00 98.44 207 ILE A C 1
ATOM 1673 O O . ILE A 1 207 ? -9.036 -9.469 0.461 1.00 98.44 207 ILE A O 1
ATOM 1677 N N . LYS A 1 208 ? -7.836 -7.783 1.368 1.00 98.44 208 LYS A N 1
ATOM 1678 C CA . LYS A 1 208 ? -8.931 -7.235 2.170 1.00 98.44 208 LYS A CA 1
ATOM 1679 C C . LYS A 1 208 ? -10.100 -6.812 1.278 1.00 98.44 208 LYS A C 1
ATOM 1681 O O . LYS A 1 208 ? -11.231 -7.249 1.490 1.00 98.44 208 LYS A O 1
ATOM 1686 N N . ALA A 1 209 ? -9.813 -6.089 0.195 1.00 98.69 209 ALA A N 1
ATOM 1687 C CA . ALA A 1 209 ? -10.796 -5.723 -0.820 1.00 98.69 209 ALA A CA 1
ATOM 1688 C C . ALA A 1 209 ? -11.466 -6.952 -1.456 1.00 98.69 209 ALA A C 1
ATOM 1690 O O . ALA A 1 209 ? -12.687 -6.985 -1.585 1.00 98.69 209 ALA A O 1
ATOM 1691 N N . GLY A 1 210 ? -10.695 -7.985 -1.809 1.00 98.25 210 GLY A N 1
ATOM 1692 C CA . GLY A 1 210 ? -11.205 -9.233 -2.380 1.00 98.25 210 GLY A CA 1
ATOM 1693 C C . GLY A 1 210 ? -12.171 -9.968 -1.454 1.00 98.25 210 GLY A C 1
ATOM 1694 O O . GLY A 1 210 ? -13.185 -10.481 -1.922 1.00 98.25 210 GLY A O 1
ATOM 1695 N N . ARG A 1 211 ? -11.915 -9.969 -0.139 1.00 97.38 211 ARG A N 1
ATOM 1696 C CA . ARG A 1 211 ? -12.837 -10.533 0.863 1.00 97.38 211 ARG A CA 1
ATOM 1697 C C . ARG A 1 211 ? -14.128 -9.719 0.969 1.00 97.38 211 ARG A C 1
ATOM 1699 O O . ARG A 1 211 ? -15.206 -10.305 0.951 1.00 97.38 211 ARG A O 1
ATOM 1706 N N . ILE A 1 212 ? -14.018 -8.391 1.036 1.00 98.00 212 ILE A N 1
ATOM 1707 C CA . ILE A 1 212 ? -15.154 -7.466 1.194 1.00 98.00 212 ILE A CA 1
ATOM 1708 C C . ILE A 1 212 ? -16.062 -7.447 -0.043 1.00 98.00 212 ILE A C 1
ATOM 1710 O O . ILE A 1 212 ? -17.285 -7.380 0.086 1.00 98.00 212 ILE A O 1
ATOM 1714 N N . LEU A 1 213 ? -15.469 -7.485 -1.237 1.00 98.31 213 LEU A N 1
ATOM 1715 C CA . LEU A 1 213 ? -16.179 -7.447 -2.520 1.00 98.31 213 LEU A CA 1
ATOM 1716 C C . LEU A 1 213 ? -16.518 -8.842 -3.063 1.00 98.31 213 LEU A C 1
ATOM 1718 O O . LEU A 1 213 ? -17.180 -8.943 -4.093 1.00 98.31 213 LEU A O 1
ATOM 1722 N N . HIS A 1 214 ? -16.067 -9.906 -2.391 1.00 97.25 214 HIS A N 1
ATOM 1723 C CA . HIS A 1 214 ? -16.172 -11.295 -2.849 1.00 97.25 214 HIS A CA 1
ATOM 1724 C C . HIS A 1 214 ? -15.592 -11.519 -4.262 1.00 97.25 214 HIS A C 1
ATOM 1726 O O . HIS A 1 214 ? -16.152 -12.256 -5.072 1.00 97.25 214 HIS A O 1
ATOM 1732 N N . ASP A 1 215 ? -14.453 -10.885 -4.560 1.00 97.94 215 ASP A N 1
ATOM 1733 C CA . ASP A 1 215 ? -13.796 -10.939 -5.870 1.00 97.94 215 ASP A CA 1
ATOM 1734 C C . ASP A 1 215 ? -12.474 -11.719 -5.808 1.00 97.94 215 ASP A C 1
ATOM 1736 O O . ASP A 1 215 ? -11.434 -11.221 -5.366 1.00 97.94 215 ASP A O 1
ATOM 1740 N N . HIS A 1 216 ? -12.502 -12.957 -6.305 1.00 96.56 216 HIS A N 1
ATOM 1741 C CA . HIS A 1 216 ? -11.334 -13.839 -6.343 1.00 96.56 216 HIS A CA 1
ATOM 1742 C C . HIS A 1 216 ? -10.212 -13.344 -7.266 1.00 96.56 216 HIS A C 1
ATOM 1744 O O . HIS A 1 216 ? -9.060 -13.738 -7.076 1.00 96.56 216 HIS A O 1
ATOM 1750 N N . ASN A 1 217 ? -10.498 -12.466 -8.235 1.00 97.94 217 ASN A N 1
ATOM 1751 C CA . ASN A 1 217 ? -9.449 -11.906 -9.088 1.00 97.94 217 ASN A CA 1
ATOM 1752 C C . ASN A 1 217 ? -8.528 -10.979 -8.289 1.00 97.94 217 ASN A C 1
ATOM 1754 O O . ASN A 1 217 ? -7.321 -10.966 -8.529 1.00 97.94 217 ASN A O 1
ATOM 1758 N N . LEU A 1 218 ? -9.071 -10.248 -7.309 1.00 98.44 218 LEU A N 1
ATOM 1759 C CA . LEU A 1 218 ? -8.272 -9.399 -6.422 1.00 98.44 218 LEU A CA 1
ATOM 1760 C C . LEU A 1 218 ? -7.327 -10.240 -5.556 1.00 98.44 218 LEU A C 1
ATOM 1762 O O . LEU A 1 218 ? -6.155 -9.893 -5.423 1.00 98.44 218 LEU A O 1
ATOM 1766 N N . LEU A 1 219 ? -7.793 -11.392 -5.058 1.00 97.06 219 LEU A N 1
ATOM 1767 C CA . LEU A 1 219 ? -6.953 -12.339 -4.312 1.00 97.06 219 LEU A CA 1
ATOM 1768 C C . LEU A 1 219 ? -5.815 -12.897 -5.182 1.00 97.06 219 LEU A C 1
ATOM 1770 O O . LEU A 1 219 ? -4.666 -12.954 -4.747 1.00 97.06 219 LEU A O 1
ATOM 1774 N N . ALA A 1 220 ? -6.119 -13.267 -6.429 1.00 97.12 220 ALA A N 1
ATOM 1775 C CA . ALA A 1 220 ? -5.123 -13.788 -7.361 1.00 97.12 220 ALA A CA 1
ATOM 1776 C C . ALA A 1 220 ? -4.034 -12.750 -7.682 1.00 97.12 220 ALA A C 1
ATOM 1778 O O . ALA A 1 220 ? -2.850 -13.083 -7.701 1.00 97.12 220 ALA A O 1
ATOM 1779 N N . ILE A 1 221 ? -4.407 -11.484 -7.897 1.00 98.12 221 ILE A N 1
ATOM 1780 C CA . ILE A 1 221 ? -3.428 -10.415 -8.135 1.00 98.12 221 ILE A CA 1
ATOM 1781 C C . ILE A 1 221 ? -2.653 -10.062 -6.864 1.00 98.12 221 ILE A C 1
ATOM 1783 O O . ILE A 1 221 ? -1.463 -9.771 -6.960 1.00 98.12 221 ILE A O 1
ATOM 1787 N N . ALA A 1 222 ? -3.250 -10.152 -5.675 1.00 98.44 222 ALA A N 1
ATOM 1788 C CA . ALA A 1 222 ? -2.497 -9.991 -4.435 1.00 98.44 222 ALA A CA 1
ATOM 1789 C C . ALA A 1 222 ? -1.366 -11.024 -4.304 1.00 98.44 222 ALA A C 1
ATOM 1791 O O . ALA A 1 222 ? -0.232 -10.651 -4.001 1.00 98.44 222 ALA A O 1
ATOM 1792 N N . GLN A 1 223 ? -1.641 -12.295 -4.625 1.00 98.44 223 GLN A N 1
ATOM 1793 C CA . GLN A 1 223 ? -0.617 -13.345 -4.674 1.00 98.44 223 GLN A CA 1
ATOM 1794 C C . GLN A 1 223 ? 0.496 -13.003 -5.675 1.00 98.44 223 GLN A C 1
ATOM 1796 O O . GLN A 1 223 ? 1.669 -13.166 -5.351 1.00 98.44 223 GLN A O 1
ATOM 1801 N N . ARG A 1 224 ? 0.167 -12.439 -6.849 1.00 98.56 224 ARG A N 1
ATOM 1802 C CA . ARG A 1 224 ? 1.181 -12.009 -7.834 1.00 98.56 224 ARG A CA 1
ATOM 1803 C C . ARG A 1 224 ? 2.164 -10.973 -7.298 1.00 98.56 224 ARG A C 1
ATOM 1805 O O . ARG A 1 224 ? 3.320 -10.974 -7.716 1.00 98.56 224 ARG A O 1
ATOM 1812 N N . GLN A 1 225 ? 1.739 -10.125 -6.360 1.00 98.75 225 GLN A N 1
ATOM 1813 C CA . GLN A 1 225 ? 2.645 -9.154 -5.746 1.00 98.75 225 GLN A CA 1
ATOM 1814 C C . GLN A 1 225 ? 3.697 -9.857 -4.881 1.00 98.75 225 GLN A C 1
ATOM 1816 O O . GLN A 1 225 ? 4.876 -9.516 -4.949 1.00 98.75 225 GLN A O 1
ATOM 1821 N N . LEU A 1 226 ? 3.291 -10.878 -4.117 1.00 98.56 226 LEU A N 1
ATOM 1822 C CA . LEU A 1 226 ? 4.218 -11.696 -3.338 1.00 98.56 226 LEU A CA 1
ATOM 1823 C C . LEU A 1 226 ? 5.093 -12.581 -4.239 1.00 98.56 226 LEU A C 1
ATOM 1825 O O . LEU A 1 226 ? 6.295 -12.680 -4.002 1.00 98.56 226 LEU A O 1
ATOM 1829 N N . ASP A 1 227 ? 4.515 -13.182 -5.284 1.00 98.62 227 ASP A N 1
ATOM 1830 C CA . ASP A 1 227 ? 5.249 -14.008 -6.249 1.00 98.62 227 ASP A CA 1
ATOM 1831 C C . ASP A 1 227 ? 6.439 -13.227 -6.830 1.00 98.62 227 ASP A C 1
ATOM 1833 O O . ASP A 1 227 ? 7.551 -13.751 -6.887 1.00 98.62 227 ASP A O 1
ATOM 1837 N N . TRP A 1 228 ? 6.231 -11.957 -7.207 1.00 98.81 228 TRP A N 1
ATOM 1838 C CA . TRP A 1 228 ? 7.296 -11.079 -7.701 1.00 98.81 228 TRP A CA 1
ATOM 1839 C C . TRP A 1 228 ? 8.436 -10.921 -6.692 1.00 98.81 228 TRP A C 1
ATOM 1841 O O . TRP A 1 228 ? 9.604 -11.093 -7.051 1.00 98.81 228 TRP A O 1
ATOM 1851 N N . ILE A 1 229 ? 8.097 -10.623 -5.432 1.00 98.75 229 ILE A N 1
ATOM 1852 C CA . ILE A 1 229 ? 9.052 -10.420 -4.332 1.00 98.75 229 ILE A CA 1
ATOM 1853 C C . ILE A 1 229 ? 9.878 -11.695 -4.082 1.00 98.75 229 ILE A C 1
ATOM 1855 O O . ILE A 1 229 ? 11.079 -11.604 -3.812 1.00 98.75 229 ILE A O 1
ATOM 1859 N N . LEU A 1 230 ? 9.251 -12.868 -4.229 1.00 98.44 230 LEU A N 1
ATOM 1860 C CA . LEU A 1 230 ? 9.837 -14.194 -3.994 1.00 98.44 230 LEU A CA 1
ATOM 1861 C C . LEU A 1 230 ? 10.506 -14.834 -5.223 1.00 98.44 230 LEU A C 1
ATOM 1863 O O . LEU A 1 230 ? 10.954 -15.979 -5.146 1.00 98.44 230 LEU A O 1
ATOM 1867 N N . GLY A 1 231 ? 10.616 -14.119 -6.346 1.00 98.06 231 GLY A N 1
ATOM 1868 C CA . GLY A 1 231 ? 11.419 -14.560 -7.492 1.00 98.06 231 GLY A CA 1
ATOM 1869 C C . GLY A 1 231 ? 10.665 -14.848 -8.783 1.00 98.06 231 GLY A C 1
ATOM 1870 O O . GLY A 1 231 ? 11.306 -15.180 -9.779 1.00 98.06 231 GLY A O 1
ATOM 1871 N N . PHE A 1 232 ? 9.342 -14.680 -8.834 1.00 98.19 232 PHE A N 1
ATOM 1872 C CA . PHE A 1 232 ? 8.583 -14.706 -10.089 1.00 98.19 232 PHE A CA 1
ATOM 1873 C C . PHE A 1 232 ? 8.715 -13.368 -10.832 1.00 98.19 232 PHE A C 1
ATOM 1875 O O . PHE A 1 232 ? 7.781 -12.578 -10.955 1.00 98.19 232 PHE A O 1
ATOM 1882 N N . ASN A 1 233 ? 9.929 -13.103 -11.298 1.00 98.31 233 ASN A N 1
ATOM 1883 C CA . ASN A 1 233 ? 10.330 -11.893 -12.005 1.00 98.31 233 ASN A CA 1
ATOM 1884 C C . ASN A 1 233 ? 11.403 -12.248 -13.061 1.00 98.31 233 ASN A C 1
ATOM 1886 O O . ASN A 1 233 ? 11.926 -13.365 -13.037 1.00 98.31 233 ASN A O 1
ATOM 1890 N N . PRO A 1 234 ? 11.761 -11.344 -13.995 1.00 97.88 234 PRO A N 1
ATOM 1891 C CA . PRO A 1 234 ? 12.714 -11.656 -15.069 1.00 97.88 234 PRO A CA 1
ATOM 1892 C C . PRO A 1 234 ? 14.104 -12.111 -14.611 1.00 97.88 234 PRO A C 1
ATOM 1894 O O . PRO A 1 234 ? 14.820 -12.737 -15.388 1.00 97.88 234 PRO A O 1
ATOM 1897 N N . HIS A 1 235 ? 14.491 -11.799 -13.373 1.00 97.62 235 HIS A N 1
ATOM 1898 C CA . HIS A 1 235 ? 15.783 -12.188 -12.811 1.00 97.62 235 HIS A CA 1
ATOM 1899 C C . HIS A 1 235 ? 15.736 -13.551 -12.110 1.00 97.62 235 HIS A C 1
ATOM 1901 O O . HIS A 1 235 ? 16.782 -14.062 -11.714 1.00 97.62 235 HIS A O 1
ATOM 1907 N N . GLY A 1 236 ? 14.546 -14.135 -11.917 1.00 97.94 236 GLY A N 1
ATOM 1908 C CA . GLY A 1 236 ? 14.381 -15.337 -11.101 1.00 97.94 236 GLY A CA 1
ATOM 1909 C C . GLY A 1 236 ? 14.913 -15.144 -9.678 1.00 97.94 236 GLY A C 1
ATOM 1910 O O . GLY A 1 236 ? 15.468 -16.087 -9.115 1.00 97.94 236 GLY A O 1
ATOM 1911 N N . SER A 1 237 ? 14.849 -13.912 -9.156 1.00 97.94 237 SER A N 1
ATOM 1912 C CA . SER A 1 237 ? 15.566 -13.473 -7.955 1.00 97.94 237 SER A CA 1
ATOM 1913 C C . SER A 1 237 ? 14.605 -13.164 -6.821 1.00 97.94 237 SER A C 1
ATOM 1915 O O . SER A 1 237 ? 13.768 -12.267 -6.944 1.00 97.94 237 SER A O 1
ATOM 1917 N N . SER A 1 238 ? 14.731 -13.895 -5.714 1.00 98.50 238 SER A N 1
ATOM 1918 C CA . SER A 1 238 ? 14.029 -13.535 -4.487 1.00 98.50 238 SER A CA 1
ATOM 1919 C C . SER A 1 238 ? 14.747 -12.392 -3.779 1.00 98.50 238 SER A C 1
ATOM 1921 O O . SER A 1 238 ? 15.945 -12.458 -3.494 1.00 98.50 238 SER A O 1
ATOM 1923 N N . THR A 1 239 ? 13.973 -11.368 -3.440 1.00 98.38 239 THR A N 1
ATOM 1924 C CA . THR A 1 239 ? 14.432 -10.179 -2.704 1.00 98.38 239 THR A CA 1
ATOM 1925 C C . THR A 1 239 ? 14.157 -10.281 -1.200 1.00 98.38 239 THR A C 1
ATOM 1927 O O . THR A 1 239 ? 14.344 -9.312 -0.461 1.00 98.38 239 THR A O 1
ATOM 1930 N N . VAL A 1 240 ? 13.745 -11.469 -0.744 1.00 98.25 240 VAL A N 1
ATOM 1931 C CA . VAL A 1 240 ? 13.710 -11.859 0.666 1.00 98.25 240 VAL A CA 1
ATOM 1932 C C . VAL A 1 240 ? 14.934 -12.714 0.945 1.00 98.25 240 VAL A C 1
ATOM 1934 O O . VAL A 1 240 ? 15.081 -13.809 0.399 1.00 98.25 240 VAL A O 1
ATOM 1937 N N . ASP A 1 241 ? 15.822 -12.196 1.779 1.00 96.94 241 ASP A N 1
ATOM 1938 C CA . ASP A 1 241 ? 17.089 -12.832 2.085 1.00 96.94 241 ASP A CA 1
ATOM 1939 C C . ASP A 1 241 ? 16.879 -14.228 2.686 1.00 96.94 241 ASP A C 1
ATOM 1941 O O . ASP A 1 241 ? 16.046 -14.429 3.576 1.00 96.94 241 ASP A O 1
ATOM 1945 N N . SER A 1 242 ? 17.640 -15.203 2.187 1.00 96.12 242 SER A N 1
ATOM 1946 C CA . SER A 1 242 ? 17.582 -16.610 2.599 1.00 96.12 242 SER A CA 1
ATOM 1947 C C . SER A 1 242 ? 16.255 -17.346 2.309 1.00 96.12 242 SER A C 1
ATOM 1949 O O . SER A 1 242 ? 16.090 -18.483 2.756 1.00 96.12 242 SER A O 1
ATOM 1951 N N . ILE A 1 243 ? 15.313 -16.757 1.556 1.00 96.69 243 ILE A N 1
ATOM 1952 C CA . ILE A 1 243 ? 14.059 -17.410 1.127 1.00 96.69 243 ILE A CA 1
ATOM 1953 C C . ILE A 1 243 ? 13.968 -17.423 -0.399 1.00 96.69 243 ILE A C 1
ATOM 1955 O O . ILE A 1 243 ? 13.703 -16.395 -1.009 1.00 96.69 243 ILE A O 1
ATOM 1959 N N . GLY A 1 244 ? 14.121 -18.588 -1.028 1.00 95.56 244 GLY A N 1
ATOM 1960 C CA . GLY A 1 244 ? 14.126 -18.729 -2.489 1.00 95.56 244 GLY A CA 1
ATOM 1961 C C . GLY A 1 244 ? 15.544 -18.845 -3.048 1.00 95.56 244 GLY A C 1
ATOM 1962 O O . GLY A 1 244 ? 16.399 -19.475 -2.429 1.00 95.56 244 GLY A O 1
ATOM 1963 N N . TYR A 1 245 ? 15.783 -18.289 -4.239 1.00 95.75 245 TYR A N 1
ATOM 1964 C CA . TYR A 1 245 ? 17.058 -18.413 -4.955 1.00 95.75 245 TYR A CA 1
ATOM 1965 C C . TYR A 1 245 ? 17.483 -17.090 -5.606 1.00 95.75 245 TYR A C 1
ATOM 1967 O O . TYR A 1 245 ? 16.696 -16.147 -5.701 1.00 95.75 245 TYR A O 1
ATOM 1975 N N . ASN A 1 246 ? 18.734 -17.055 -6.083 1.00 96.81 246 ASN A N 1
ATOM 1976 C CA . ASN A 1 246 ? 19.338 -15.942 -6.826 1.00 96.81 246 ASN A CA 1
ATOM 1977 C C . ASN A 1 246 ? 19.237 -14.589 -6.105 1.00 96.81 246 ASN A C 1
ATOM 1979 O O . ASN A 1 246 ? 18.957 -13.574 -6.738 1.00 96.81 246 ASN A O 1
ATOM 1983 N N . HIS A 1 247 ? 19.443 -14.574 -4.786 1.00 97.06 247 HIS A N 1
ATOM 1984 C CA . HIS A 1 247 ? 19.458 -13.340 -4.001 1.00 97.06 247 HIS A CA 1
ATOM 1985 C C . HIS A 1 247 ? 20.502 -12.362 -4.551 1.00 97.06 247 HIS A C 1
ATOM 1987 O O . HIS A 1 247 ? 21.635 -12.786 -4.814 1.00 97.06 247 HIS A O 1
ATOM 1993 N N . PRO A 1 248 ? 20.158 -11.073 -4.718 1.00 95.62 248 PRO A N 1
ATOM 1994 C CA . PRO A 1 248 ? 21.149 -10.091 -5.112 1.00 95.62 248 PRO A CA 1
ATOM 1995 C C . PRO A 1 248 ? 22.174 -9.928 -3.987 1.00 95.62 248 PRO A C 1
ATOM 1997 O O . PRO A 1 248 ? 21.901 -10.199 -2.812 1.00 95.62 248 PRO A O 1
ATOM 2000 N N . LYS A 1 249 ? 23.376 -9.470 -4.332 1.00 95.44 249 LYS A N 1
ATOM 2001 C CA . LYS A 1 249 ? 24.407 -9.213 -3.317 1.00 95.44 249 LYS A CA 1
ATOM 2002 C C . LYS A 1 249 ? 23.898 -8.176 -2.321 1.00 95.44 249 LYS A C 1
ATOM 2004 O O . LYS A 1 249 ? 23.447 -7.111 -2.732 1.00 95.44 249 LYS A O 1
ATOM 2009 N N . GLN A 1 250 ? 24.018 -8.465 -1.027 1.00 92.81 250 GLN A N 1
ATOM 2010 C CA . GLN A 1 250 ? 23.627 -7.537 0.031 1.00 92.81 250 GLN A CA 1
ATOM 2011 C C . GLN A 1 250 ? 24.367 -6.197 -0.120 1.00 92.81 250 GLN A C 1
ATOM 2013 O O . GLN A 1 250 ? 25.584 -6.167 -0.324 1.00 92.81 250 GLN A O 1
ATOM 2018 N N . PHE A 1 251 ? 23.644 -5.087 0.025 1.00 96.00 251 PHE A N 1
ATOM 2019 C CA . PHE A 1 251 ? 24.266 -3.776 0.188 1.00 96.00 251 PHE A CA 1
ATOM 2020 C C . PHE A 1 251 ? 24.953 -3.670 1.557 1.00 96.00 251 PHE A C 1
ATOM 2022 O O . PHE A 1 251 ? 24.340 -3.909 2.598 1.00 96.00 251 PHE A O 1
ATOM 2029 N N . ILE A 1 252 ? 26.228 -3.276 1.561 1.00 93.12 252 ILE A N 1
ATOM 2030 C CA . ILE A 1 252 ? 27.015 -3.077 2.781 1.00 93.12 252 ILE A CA 1
ATOM 2031 C C . ILE A 1 252 ? 27.376 -1.594 2.894 1.00 93.12 252 ILE A C 1
ATOM 2033 O O . ILE A 1 252 ? 28.320 -1.119 2.261 1.00 93.12 252 ILE A O 1
ATOM 2037 N N . ASN A 1 253 ? 26.646 -0.866 3.738 1.00 89.75 253 ASN A N 1
ATOM 2038 C CA . ASN A 1 253 ? 26.949 0.526 4.059 1.00 89.75 253 ASN A CA 1
ATOM 2039 C C . ASN A 1 253 ? 28.126 0.595 5.047 1.00 89.75 253 ASN A C 1
ATOM 2041 O O . ASN A 1 253 ? 27.969 0.353 6.243 1.00 89.75 253 ASN A O 1
ATOM 2045 N N . THR A 1 254 ? 29.321 0.907 4.543 1.00 85.88 254 THR A N 1
ATOM 2046 C CA . THR A 1 254 ? 30.545 1.005 5.360 1.00 85.88 254 THR A CA 1
ATOM 2047 C C . THR A 1 254 ? 30.780 2.402 5.942 1.00 85.88 254 THR A C 1
ATOM 2049 O O . THR A 1 254 ? 31.710 2.592 6.736 1.00 85.88 254 THR A O 1
ATOM 2052 N N . THR A 1 255 ? 29.952 3.382 5.571 1.00 86.69 255 THR A N 1
ATOM 2053 C CA . THR A 1 255 ? 30.104 4.782 5.981 1.00 86.69 255 THR A CA 1
ATOM 2054 C C . THR A 1 255 ? 29.238 5.149 7.180 1.00 86.69 255 THR A C 1
ATOM 2056 O O . THR A 1 255 ? 29.714 5.873 8.053 1.00 86.69 255 THR A O 1
ATOM 2059 N N . GLU A 1 256 ? 28.011 4.633 7.262 1.00 86.19 256 GLU A N 1
ATOM 2060 C CA . GLU A 1 256 ? 27.024 5.045 8.273 1.00 86.19 256 GLU A CA 1
ATOM 2061 C C . GLU A 1 256 ? 26.881 4.044 9.427 1.00 86.19 256 GLU A C 1
ATOM 2063 O O . GLU A 1 256 ? 26.718 4.455 10.576 1.00 86.19 256 GLU A O 1
ATOM 2068 N N . PHE A 1 257 ? 26.999 2.738 9.159 1.00 83.50 257 PHE A N 1
ATOM 2069 C CA . PHE A 1 257 ? 26.802 1.692 10.168 1.00 83.50 257 PHE A CA 1
ATOM 2070 C C . PHE A 1 257 ? 28.125 1.020 10.560 1.00 83.50 257 PHE A C 1
ATOM 2072 O O . PHE A 1 257 ? 28.856 0.491 9.721 1.00 83.50 257 PHE A O 1
ATOM 2079 N N . LYS A 1 258 ? 28.448 1.041 11.863 1.00 90.38 258 LYS A N 1
ATOM 2080 C CA . LYS A 1 258 ? 29.626 0.374 12.447 1.00 90.38 258 LYS A CA 1
ATOM 2081 C C . LYS A 1 258 ? 29.228 -0.412 13.711 1.00 90.38 258 LYS A C 1
ATOM 2083 O O . LYS A 1 258 ? 28.904 0.225 14.712 1.00 90.38 258 LYS A O 1
ATOM 2088 N N .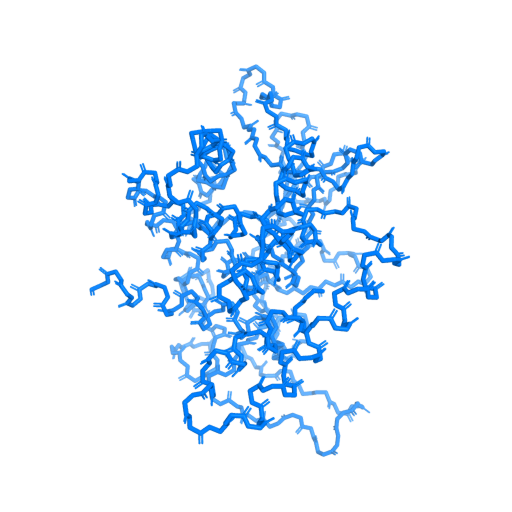 PRO A 1 259 ? 29.291 -1.760 13.709 1.00 88.81 259 PRO A N 1
ATOM 2089 C CA . PRO A 1 259 ? 29.615 -2.618 12.563 1.00 88.81 259 PRO A CA 1
ATOM 2090 C C . PRO A 1 259 ? 28.589 -2.463 11.431 1.00 88.81 259 PRO A C 1
ATOM 2092 O O . PRO A 1 259 ? 27.469 -2.014 11.669 1.00 88.81 259 PRO A O 1
ATOM 2095 N N . ALA A 1 260 ? 28.989 -2.811 10.207 1.00 91.69 260 ALA A N 1
ATOM 2096 C CA . ALA A 1 260 ? 28.072 -2.800 9.072 1.00 91.69 260 ALA A CA 1
ATOM 2097 C C . ALA A 1 260 ? 26.887 -3.743 9.327 1.00 91.69 260 ALA A C 1
ATOM 2099 O O . ALA A 1 260 ? 27.003 -4.703 10.097 1.00 91.69 260 ALA A O 1
ATOM 2100 N N . THR A 1 261 ? 25.761 -3.472 8.667 1.00 91.50 261 THR A N 1
ATOM 2101 C CA . THR A 1 261 ? 24.552 -4.294 8.770 1.00 91.50 261 THR A CA 1
ATOM 2102 C C . THR A 1 261 ? 24.889 -5.760 8.479 1.00 91.50 261 THR A C 1
ATOM 2104 O O . THR A 1 261 ? 25.420 -6.052 7.404 1.00 91.50 261 THR A O 1
ATOM 2107 N N . PRO A 1 262 ? 24.627 -6.690 9.416 1.00 92.31 262 PRO A N 1
ATOM 2108 C CA . PRO A 1 262 ? 24.947 -8.093 9.208 1.00 92.31 262 PRO A CA 1
ATOM 2109 C C . PRO A 1 262 ? 24.018 -8.711 8.160 1.00 92.31 262 PRO A C 1
ATOM 2111 O O . PRO A 1 262 ? 23.024 -8.118 7.741 1.00 92.31 262 PRO A O 1
ATOM 2114 N N . HIS A 1 263 ? 24.325 -9.939 7.760 1.00 93.94 263 HIS A N 1
ATOM 2115 C CA . HIS A 1 263 ? 23.370 -10.780 7.052 1.00 93.94 263 HIS A CA 1
ATOM 2116 C C . HIS A 1 263 ? 22.206 -11.128 7.992 1.00 93.94 263 HIS A C 1
ATOM 2118 O O . HIS A 1 263 ? 22.434 -11.607 9.107 1.00 93.94 263 HIS A O 1
ATOM 2124 N N . ILE A 1 264 ? 20.970 -10.872 7.558 1.00 95.31 264 ILE A N 1
ATOM 2125 C CA . ILE A 1 264 ? 19.755 -11.064 8.356 1.00 95.31 264 ILE A CA 1
ATOM 2126 C C . ILE A 1 264 ? 18.797 -11.948 7.546 1.00 95.31 264 ILE A C 1
ATOM 2128 O O . ILE A 1 264 ? 18.069 -11.421 6.705 1.00 95.31 264 ILE A O 1
ATOM 2132 N N . PRO A 1 265 ? 18.761 -13.269 7.804 1.00 96.12 265 PRO A N 1
ATOM 2133 C CA . PRO A 1 265 ? 17.800 -14.159 7.163 1.00 96.12 265 PRO A CA 1
ATOM 2134 C C . PRO A 1 265 ? 16.362 -13.673 7.368 1.00 96.12 265 PRO A C 1
ATOM 2136 O O . PRO A 1 265 ? 15.966 -13.349 8.490 1.00 96.12 265 PRO A O 1
ATOM 2139 N N . GLY A 1 266 ? 15.581 -13.626 6.290 1.00 95.38 266 GLY A N 1
ATOM 2140 C CA . GLY A 1 266 ? 14.208 -13.119 6.287 1.00 95.38 266 GLY A CA 1
ATOM 2141 C C . GLY A 1 266 ? 14.084 -11.595 6.186 1.00 95.38 266 GLY A C 1
ATOM 2142 O O . GLY A 1 266 ? 12.963 -11.089 6.126 1.00 95.38 266 GLY A O 1
ATOM 2143 N N . ALA A 1 267 ? 15.194 -10.849 6.140 1.00 96.94 267 ALA A N 1
ATOM 2144 C CA . ALA A 1 267 ? 15.137 -9.441 5.772 1.00 96.94 267 ALA A CA 1
ATOM 2145 C C . ALA A 1 267 ? 14.695 -9.288 4.312 1.00 96.94 267 ALA A C 1
ATOM 2147 O O . ALA A 1 267 ? 14.957 -10.134 3.461 1.00 96.94 267 ALA A O 1
ATOM 2148 N N . VAL A 1 268 ? 14.014 -8.186 4.022 1.00 98.25 268 VAL A N 1
ATOM 2149 C CA . VAL A 1 268 ? 13.466 -7.888 2.702 1.00 98.25 268 VAL A CA 1
ATOM 2150 C C . VAL A 1 268 ? 14.178 -6.660 2.182 1.00 98.25 268 VAL A C 1
ATOM 2152 O O . VAL A 1 268 ? 14.235 -5.623 2.850 1.00 98.25 268 VAL A O 1
ATOM 2155 N N . MET A 1 269 ? 14.753 -6.809 1.000 1.00 98.12 269 MET A N 1
ATOM 2156 C CA . MET A 1 269 ? 15.466 -5.740 0.326 1.00 98.12 269 MET A CA 1
ATOM 2157 C C . MET A 1 269 ? 14.480 -4.750 -0.300 1.00 98.12 269 MET A C 1
ATOM 2159 O O . MET A 1 269 ? 13.305 -5.073 -0.496 1.00 98.12 269 MET A O 1
ATOM 2163 N N . ASN A 1 270 ? 14.963 -3.562 -0.663 1.00 98.25 270 ASN A N 1
ATOM 2164 C CA . ASN A 1 270 ? 14.194 -2.563 -1.411 1.00 98.25 270 ASN A CA 1
ATOM 2165 C C . ASN A 1 270 ? 13.492 -3.155 -2.644 1.00 98.25 270 ASN A C 1
ATOM 2167 O O . ASN A 1 270 ? 12.338 -2.831 -2.927 1.00 98.25 270 ASN A O 1
ATOM 2171 N N . GLY A 1 271 ? 14.150 -4.093 -3.324 1.00 97.88 271 GLY A N 1
ATOM 2172 C CA . GLY A 1 271 ? 13.564 -4.876 -4.401 1.00 97.88 271 GLY A CA 1
ATOM 2173 C C . GLY A 1 271 ? 13.969 -4.389 -5.782 1.00 97.88 271 GLY A C 1
ATOM 2174 O O . GLY A 1 271 ? 14.875 -3.577 -5.935 1.00 97.88 271 GLY A O 1
ATOM 2175 N N . ILE A 1 272 ? 13.299 -4.903 -6.808 1.00 98.19 272 ILE A N 1
ATOM 2176 C CA . ILE A 1 272 ? 13.625 -4.583 -8.201 1.00 98.19 272 ILE A CA 1
ATOM 2177 C C . ILE A 1 272 ? 13.187 -3.148 -8.523 1.00 98.19 272 ILE A C 1
ATOM 2179 O O . ILE A 1 272 ? 12.055 -2.754 -8.230 1.00 98.19 272 ILE A O 1
ATOM 2183 N N . GLY A 1 273 ? 14.106 -2.375 -9.099 1.00 96.94 273 GLY A N 1
ATOM 2184 C CA . GLY A 1 273 ? 13.881 -1.027 -9.605 1.00 96.94 273 GLY A CA 1
ATOM 2185 C C . GLY A 1 273 ? 13.565 -1.008 -11.095 1.00 96.94 273 GLY A C 1
ATOM 2186 O O . GLY A 1 273 ? 13.244 -2.038 -11.688 1.00 96.94 273 GLY A O 1
ATOM 2187 N N . GLY A 1 274 ? 13.666 0.173 -11.707 1.00 96.62 274 GLY A N 1
ATOM 2188 C CA . GLY A 1 274 ? 13.393 0.354 -13.128 1.00 96.62 274 GLY A CA 1
ATOM 2189 C C . GLY A 1 274 ? 14.518 1.047 -13.876 1.00 96.62 274 GLY A C 1
ATOM 2190 O O . GLY A 1 274 ? 15.111 1.995 -13.370 1.00 96.62 274 GLY A O 1
ATOM 2191 N N . THR A 1 275 ? 14.743 0.641 -15.124 1.00 96.69 275 THR A N 1
ATOM 2192 C CA . THR A 1 275 ? 15.580 1.385 -16.075 1.00 96.69 275 THR A CA 1
ATOM 2193 C C . THR A 1 275 ? 14.890 2.671 -16.547 1.00 96.69 275 THR A C 1
ATOM 2195 O O . THR A 1 275 ? 13.713 2.917 -16.267 1.00 96.69 275 THR A O 1
ATOM 2198 N N . MET A 1 276 ? 15.585 3.493 -17.342 1.00 95.19 276 MET A N 1
ATOM 2199 C CA . MET A 1 276 ? 14.977 4.648 -18.027 1.00 95.19 276 MET A CA 1
ATOM 2200 C C . MET A 1 276 ? 13.728 4.271 -18.834 1.00 95.19 276 MET A C 1
ATOM 2202 O O . MET A 1 276 ? 12.742 5.009 -18.807 1.00 95.19 276 MET A O 1
ATOM 2206 N N . ASP A 1 277 ? 13.745 3.087 -19.450 1.00 96.12 277 ASP A N 1
ATOM 2207 C CA . ASP A 1 277 ? 12.670 2.526 -20.276 1.00 96.12 277 ASP A CA 1
ATOM 2208 C C . ASP A 1 277 ? 11.624 1.731 -19.467 1.00 96.12 277 ASP A C 1
ATOM 2210 O O . ASP A 1 277 ? 10.837 0.967 -20.030 1.00 96.12 277 ASP A O 1
ATOM 2214 N N . ASP A 1 278 ? 11.620 1.897 -18.138 1.00 97.38 278 ASP A N 1
ATOM 2215 C CA . ASP A 1 278 ? 10.701 1.231 -17.203 1.00 97.38 278 ASP A CA 1
ATOM 2216 C C . ASP A 1 278 ? 10.686 -0.298 -17.380 1.00 97.38 278 ASP A C 1
ATOM 2218 O O . ASP A 1 278 ? 9.637 -0.955 -17.395 1.00 97.38 278 ASP A O 1
ATOM 2222 N N . GLN A 1 279 ? 11.890 -0.848 -17.567 1.00 96.94 279 GLN A N 1
ATOM 2223 C CA . GLN A 1 279 ? 12.158 -2.281 -17.523 1.00 96.94 279 GLN A CA 1
ATOM 2224 C C . GLN A 1 279 ? 12.699 -2.666 -16.142 1.00 96.94 279 GLN A C 1
ATOM 2226 O O . GLN A 1 279 ? 13.395 -1.849 -15.542 1.00 96.94 279 GLN A O 1
ATOM 2231 N N . PRO A 1 280 ? 12.420 -3.884 -15.649 1.00 97.38 280 PRO A N 1
ATOM 2232 C CA . PRO A 1 280 ? 12.921 -4.355 -14.358 1.00 97.38 280 PRO A CA 1
ATOM 2233 C C . PRO A 1 280 ? 14.454 -4.306 -14.303 1.00 97.38 280 PRO A C 1
ATOM 2235 O O . PRO A 1 280 ? 15.113 -4.785 -15.226 1.00 97.38 280 PRO A O 1
ATOM 2238 N N . ASP A 1 281 ? 15.002 -3.716 -13.241 1.00 96.75 281 ASP A N 1
ATOM 2239 C CA . ASP A 1 281 ? 16.442 -3.530 -13.054 1.00 96.75 281 ASP A CA 1
ATOM 2240 C C . ASP A 1 281 ? 16.866 -3.867 -11.617 1.00 96.75 281 ASP A C 1
ATOM 2242 O O . ASP A 1 281 ? 16.333 -3.318 -10.647 1.00 96.75 281 ASP A O 1
ATOM 2246 N N . LEU A 1 282 ? 17.812 -4.795 -11.475 1.00 96.25 282 LEU A N 1
ATOM 2247 C CA . LEU A 1 282 ? 18.286 -5.315 -10.193 1.00 96.25 282 LEU A CA 1
ATOM 2248 C C . LEU A 1 282 ? 19.774 -5.003 -10.029 1.00 96.25 282 LEU A C 1
ATOM 2250 O O . LEU A 1 282 ? 20.605 -5.482 -10.799 1.00 96.25 282 LEU A O 1
ATOM 2254 N N . HIS A 1 283 ? 20.118 -4.202 -9.020 1.00 95.44 283 HIS A N 1
ATOM 2255 C CA . HIS A 1 283 ? 21.480 -3.717 -8.796 1.00 95.44 283 HIS A CA 1
ATOM 2256 C C . HIS A 1 283 ? 22.134 -4.440 -7.613 1.00 95.44 283 HIS A C 1
ATOM 2258 O O . HIS A 1 283 ? 21.945 -4.094 -6.445 1.00 95.44 283 HIS A O 1
ATOM 2264 N N . ASP A 1 284 ? 22.956 -5.439 -7.920 1.00 94.38 284 ASP A N 1
ATOM 2265 C CA . ASP A 1 284 ? 23.742 -6.164 -6.920 1.00 94.38 284 ASP A CA 1
ATOM 2266 C C . ASP A 1 284 ? 24.560 -5.222 -6.025 1.00 94.38 284 ASP A C 1
ATOM 2268 O O . ASP A 1 284 ? 25.355 -4.413 -6.506 1.00 94.38 284 ASP A O 1
ATOM 2272 N N . GLY A 1 285 ? 24.409 -5.362 -4.707 1.00 95.38 285 GLY A N 1
ATOM 2273 C CA . GLY A 1 285 ? 25.184 -4.612 -3.720 1.00 95.38 285 GLY A CA 1
ATOM 2274 C C . GLY A 1 285 ? 24.884 -3.115 -3.687 1.00 95.38 285 GLY A C 1
ATOM 2275 O O . GLY A 1 285 ? 25.632 -2.379 -3.052 1.00 95.38 285 GLY A O 1
ATOM 2276 N N . SER A 1 286 ? 23.826 -2.657 -4.358 1.00 95.94 286 SER A N 1
ATOM 2277 C CA . SER A 1 286 ? 23.393 -1.260 -4.370 1.00 95.94 286 SER A CA 1
ATOM 2278 C C . SER A 1 286 ? 22.285 -1.029 -3.356 1.00 95.94 286 SER A C 1
ATOM 2280 O O . SER A 1 286 ? 21.377 -1.853 -3.231 1.00 95.94 286 SER A O 1
ATOM 2282 N N . TYR A 1 287 ? 22.302 0.119 -2.677 1.00 95.62 287 TYR A N 1
ATOM 2283 C CA . TYR A 1 287 ? 21.235 0.450 -1.736 1.00 95.62 287 TYR A CA 1
ATOM 2284 C C . TYR A 1 287 ? 19.877 0.565 -2.434 1.00 95.62 287 TYR A C 1
ATOM 2286 O O . TYR A 1 287 ? 18.865 0.156 -1.876 1.00 95.62 287 TYR A O 1
ATOM 2294 N N . HIS A 1 288 ? 19.859 1.015 -3.693 1.00 97.12 288 HIS A N 1
ATOM 2295 C CA . HIS A 1 288 ? 18.637 1.176 -4.473 1.00 97.12 288 HIS A CA 1
ATOM 2296 C C . HIS A 1 288 ? 17.786 -0.098 -4.509 1.00 97.12 288 HIS A C 1
ATOM 2298 O O . HIS A 1 288 ? 16.570 -0.012 -4.379 1.00 97.12 288 HIS A O 1
ATOM 2304 N N . THR A 1 289 ? 18.398 -1.281 -4.624 1.00 97.44 289 THR A N 1
ATOM 2305 C CA . THR A 1 289 ? 17.651 -2.543 -4.770 1.00 97.44 289 THR A CA 1
ATOM 2306 C C . THR A 1 289 ? 17.945 -3.583 -3.692 1.00 97.44 289 THR A C 1
ATOM 2308 O O . THR A 1 289 ? 17.081 -4.412 -3.416 1.00 97.44 289 THR A O 1
ATOM 2311 N N . ALA A 1 290 ? 19.129 -3.556 -3.074 1.00 97.38 290 ALA A N 1
ATOM 2312 C CA . ALA A 1 290 ? 19.637 -4.618 -2.200 1.00 97.38 290 ALA A CA 1
ATOM 2313 C C . ALA A 1 290 ? 19.843 -4.201 -0.729 1.00 97.38 290 ALA A C 1
ATOM 2315 O O . ALA A 1 290 ? 20.347 -4.993 0.071 1.00 97.38 290 ALA A O 1
ATOM 2316 N N . GLU A 1 291 ? 19.479 -2.974 -0.345 1.00 96.62 291 GLU A N 1
ATOM 2317 C CA . GLU A 1 291 ? 19.432 -2.575 1.068 1.00 96.62 291 GLU A CA 1
ATOM 2318 C C . GLU A 1 291 ? 18.186 -3.134 1.754 1.00 96.62 291 GLU A C 1
ATOM 2320 O O . GLU A 1 291 ? 17.093 -3.111 1.189 1.00 96.62 291 GLU A O 1
ATOM 2325 N N . TYR A 1 292 ? 18.348 -3.615 2.989 1.00 96.50 292 TYR A N 1
ATOM 2326 C CA . TYR A 1 292 ? 17.223 -3.977 3.844 1.00 96.50 292 TYR A CA 1
ATOM 2327 C C . TYR A 1 292 ? 16.540 -2.729 4.377 1.00 96.50 292 TYR A C 1
ATOM 2329 O O . TYR A 1 292 ? 17.186 -1.881 4.992 1.00 96.50 292 TYR A O 1
ATOM 2337 N N . TRP A 1 293 ? 15.221 -2.660 4.224 1.00 95.94 293 TRP A N 1
ATOM 2338 C CA . TRP A 1 293 ? 14.466 -1.511 4.701 1.00 95.94 293 TRP A CA 1
ATOM 2339 C C . TRP A 1 293 ? 13.138 -1.914 5.335 1.00 95.94 293 TRP A C 1
ATOM 2341 O O . TRP A 1 293 ? 12.387 -2.735 4.810 1.00 95.94 293 TRP A O 1
ATOM 2351 N N . THR A 1 294 ? 12.838 -1.334 6.498 1.00 95.06 294 THR A N 1
ATOM 2352 C CA . THR A 1 294 ? 11.736 -1.767 7.368 1.00 95.06 294 THR A CA 1
ATOM 2353 C C . THR A 1 294 ? 10.359 -1.789 6.694 1.00 95.06 294 THR A C 1
ATOM 2355 O O . THR A 1 294 ? 9.650 -2.770 6.908 1.00 95.06 294 THR A O 1
ATOM 2358 N N . PRO A 1 295 ? 9.949 -0.799 5.870 1.00 96.69 295 PRO A N 1
ATOM 2359 C CA . PRO A 1 295 ? 8.671 -0.867 5.157 1.00 96.69 295 PRO A CA 1
ATOM 2360 C C . PRO A 1 295 ? 8.568 -2.099 4.252 1.00 96.69 295 PRO A C 1
ATOM 2362 O O . PRO A 1 295 ? 7.543 -2.778 4.253 1.00 96.69 295 PRO A O 1
ATOM 2365 N N . MET A 1 296 ? 9.652 -2.442 3.549 1.00 97.56 296 MET A N 1
ATOM 2366 C CA . MET A 1 296 ? 9.720 -3.611 2.664 1.00 97.56 296 MET A CA 1
ATOM 2367 C C . MET A 1 296 ? 9.457 -4.895 3.452 1.00 97.56 296 MET A C 1
ATOM 2369 O O . MET A 1 296 ? 8.645 -5.729 3.049 1.00 97.56 296 MET A O 1
ATOM 2373 N N . VAL A 1 297 ? 10.097 -5.013 4.619 1.00 97.38 297 VAL A N 1
ATOM 2374 C CA . VAL A 1 297 ? 9.939 -6.151 5.533 1.00 97.38 297 VAL A CA 1
ATOM 2375 C C . VAL A 1 297 ? 8.521 -6.215 6.087 1.00 97.38 297 VAL A C 1
ATOM 2377 O O . VAL A 1 297 ? 7.873 -7.256 6.000 1.00 97.38 297 VAL A O 1
ATOM 2380 N N . ALA A 1 298 ? 8.031 -5.108 6.645 1.00 97.19 298 ALA A N 1
ATOM 2381 C CA . ALA A 1 298 ? 6.761 -5.060 7.355 1.00 97.19 298 ALA A CA 1
ATOM 2382 C C . ALA A 1 298 ? 5.578 -5.407 6.444 1.00 97.19 298 ALA A C 1
ATOM 2384 O O . ALA A 1 298 ? 4.768 -6.259 6.808 1.00 97.19 298 ALA A O 1
ATOM 2385 N N . TYR A 1 299 ? 5.495 -4.819 5.245 1.00 98.31 299 TYR A N 1
ATOM 2386 C CA . TYR A 1 299 ? 4.408 -5.147 4.320 1.00 98.31 299 TYR A CA 1
ATOM 2387 C C . TYR A 1 299 ? 4.523 -6.549 3.749 1.00 98.31 299 TYR A C 1
ATOM 2389 O O . TYR A 1 299 ? 3.500 -7.200 3.577 1.00 98.31 299 TYR A O 1
ATOM 2397 N N . THR A 1 300 ? 5.732 -7.032 3.453 1.00 98.50 300 THR A N 1
ATOM 2398 C CA . THR A 1 300 ? 5.897 -8.398 2.933 1.00 98.50 300 THR A CA 1
ATOM 2399 C C . THR A 1 300 ? 5.461 -9.418 3.979 1.00 98.50 300 THR A C 1
ATOM 2401 O O . THR A 1 300 ? 4.725 -10.349 3.662 1.00 98.50 300 THR A O 1
ATOM 2404 N N . LEU A 1 301 ? 5.842 -9.206 5.244 1.00 97.88 301 LEU A N 1
ATOM 2405 C CA . LEU A 1 301 ? 5.387 -10.033 6.357 1.00 97.88 301 LEU A CA 1
ATOM 2406 C C . LEU A 1 301 ? 3.865 -9.962 6.532 1.00 97.88 301 LEU A C 1
ATOM 2408 O O . LEU A 1 301 ? 3.226 -10.990 6.745 1.00 97.88 301 LEU A O 1
ATOM 2412 N N . TRP A 1 302 ? 3.277 -8.769 6.417 1.00 98.00 302 TRP A N 1
ATOM 2413 C CA . TRP A 1 302 ? 1.828 -8.603 6.504 1.00 98.00 302 TRP A CA 1
ATOM 2414 C C . TRP A 1 302 ? 1.106 -9.309 5.349 1.00 98.00 302 TRP A C 1
ATOM 2416 O O . TRP A 1 302 ? 0.179 -10.076 5.591 1.00 98.00 302 TRP A O 1
ATOM 2426 N N . LEU A 1 303 ? 1.572 -9.148 4.110 1.00 98.44 303 LEU A N 1
ATOM 2427 C CA . LEU A 1 303 ? 1.012 -9.834 2.947 1.00 98.44 303 LEU A CA 1
ATOM 2428 C C . LEU A 1 303 ? 1.082 -11.359 3.102 1.00 98.44 303 LEU A C 1
ATOM 2430 O O . LEU A 1 303 ? 0.094 -12.049 2.855 1.00 98.44 303 LEU A O 1
ATOM 2434 N N . LEU A 1 304 ? 2.218 -11.886 3.568 1.00 97.06 304 LEU A N 1
ATOM 2435 C CA . LEU A 1 304 ? 2.373 -13.308 3.881 1.00 97.06 304 LEU A CA 1
ATOM 2436 C C . LEU A 1 304 ? 1.348 -13.779 4.922 1.00 97.06 304 LEU A C 1
ATOM 2438 O O . LEU A 1 304 ? 0.735 -14.833 4.741 1.00 97.06 304 LEU A O 1
ATOM 2442 N N . ALA A 1 305 ? 1.141 -13.005 5.989 1.00 97.38 305 ALA A N 1
ATOM 2443 C CA . ALA A 1 305 ? 0.161 -13.325 7.023 1.00 97.38 305 ALA A CA 1
ATOM 2444 C C . ALA A 1 305 ? -1.279 -13.311 6.478 1.00 97.38 305 ALA A C 1
ATOM 2446 O O . ALA A 1 305 ? -2.047 -14.228 6.764 1.00 97.38 305 ALA A O 1
ATOM 2447 N N . GLU A 1 306 ? -1.630 -12.319 5.655 1.00 97.06 306 GLU A N 1
ATOM 2448 C CA . GLU A 1 306 ? -2.954 -12.218 5.035 1.00 97.06 306 GLU A CA 1
ATOM 2449 C C . GLU A 1 306 ? -3.238 -13.380 4.079 1.00 97.06 306 GLU A C 1
ATOM 2451 O O . GLU A 1 306 ? -4.329 -13.943 4.126 1.00 97.06 306 GLU A O 1
ATOM 2456 N N . LEU A 1 307 ? -2.268 -13.776 3.248 1.00 95.00 307 LEU A N 1
ATOM 2457 C CA . LEU A 1 307 ? -2.409 -14.913 2.329 1.00 95.00 307 LEU A CA 1
ATOM 2458 C C . LEU A 1 307 ? -2.541 -16.241 3.082 1.00 95.00 307 LEU A C 1
ATOM 2460 O O . LEU A 1 307 ? -3.402 -17.054 2.746 1.00 95.00 307 LEU A O 1
ATOM 2464 N N . SER A 1 308 ? -1.749 -16.425 4.141 1.00 93.88 308 SER A N 1
ATOM 2465 C CA . SER A 1 308 ? -1.778 -17.638 4.973 1.00 93.88 308 SER A CA 1
ATOM 2466 C C . SER A 1 308 ? -3.097 -17.816 5.733 1.00 93.88 308 SER A C 1
ATOM 2468 O O . SER A 1 308 ? -3.414 -18.916 6.169 1.00 93.88 308 SER A O 1
ATOM 2470 N N . ALA A 1 309 ? -3.873 -16.744 5.917 1.00 90.88 309 ALA A N 1
ATOM 2471 C CA . ALA A 1 309 ? -5.186 -16.811 6.553 1.00 90.88 309 ALA A CA 1
ATOM 2472 C C . ALA A 1 309 ? -6.313 -17.250 5.593 1.00 90.88 309 ALA A C 1
ATOM 2474 O O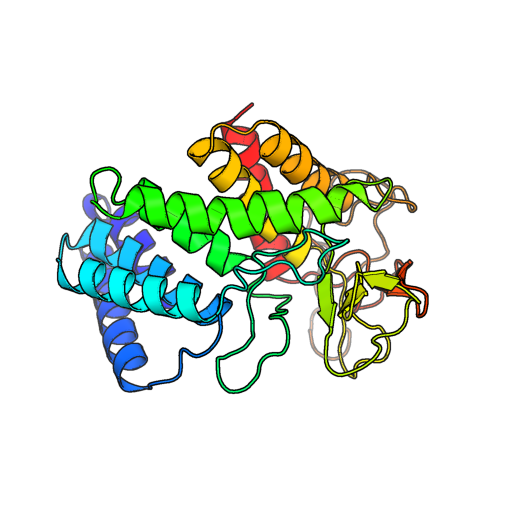 . ALA A 1 309 ? -7.426 -17.505 6.047 1.00 90.88 309 ALA A O 1
ATOM 2475 N N . ILE A 1 310 ? -6.052 -17.299 4.278 1.00 80.75 310 ILE A N 1
ATOM 2476 C CA . ILE A 1 310 ? -7.024 -17.710 3.241 1.00 80.75 310 ILE A CA 1
ATOM 2477 C C . ILE A 1 310 ? -6.760 -19.143 2.762 1.00 80.75 310 ILE A C 1
ATOM 2479 O O . ILE A 1 310 ? -7.675 -19.781 2.242 1.00 80.75 310 ILE A O 1
ATOM 2483 N N . SER A 1 311 ? -5.516 -19.616 2.896 1.00 55.84 311 SER A N 1
ATOM 2484 C CA . SER A 1 311 ? -5.068 -20.952 2.483 1.00 55.84 311 SER A CA 1
ATOM 2485 C C . SER A 1 311 ? -5.608 -22.080 3.350 1.00 55.84 311 SER A C 1
ATOM 2487 O O . SER A 1 311 ? -5.628 -21.895 4.588 1.00 55.84 311 SER A O 1
#

Sequence (311 aa):
YNFIMAEAIMARLTKQKNPSYSERCLNSAINCFNWCVNSGNDNNPGQIGSAIESVIELYKITESKKYLEFALEYVNKLFKLQVKEPIDSDVPIKGFYLISTDNPEPYLDIWHGCWHLIAICDLIETFTDHSDVDQWKESIALYAQNYLLDMSKRNSFGTIPYGFFSKEDPGGNRRIGKLWYRYFMKPTEGWWVGINANLASAGVGLIKAGRILHDHNLLAIAQRQLDWILGFNPHGSSTVDSIGYNHPKQFINTTEFKPATPHIPGAVMNGIGGTMDDQPDLHDGSYHTAEYWTPMVAYTLWLLAELSAIS

Foldseek 3Di:
DVLLLVLLVVLVVCCVPPVPSSVVSLVVSVVVLVVVVVVPPQFFLLSLLSLLSSLLSNCVRPVDCVSVVSNVVSLVQQVVQFFPAALDPVQRAGLFGAGHPVGRWTDFDQQSAVSNLVSLLSNCVSCVPDPCSVVSLVSNCNPQPRAQQVQLVVDPLSFGASFKGQPDALAQPADGRNIHTARFHRPPPPDAAARLLNLLLQLLSLLSSCVSVVPVSSNVSSVSSLCQCQQSAPQSEHQFAPHGDDHAAAAWDPPPDVVTDDRDHRFGASAWHADSNRHTHADHNDNRHRYGDDSSSVSSVSSVVSNVVVD